Protein 4JFC (pdb70)

InterPro domains:
  IPR001753 Enoyl-CoA hydratase/isomerase-like domain [PF00378] (14-258)
  IPR014748 Enoyl-CoA hydratase, C-terminal [G3DSA:1.10.12.10] (204-259)
  IPR018376 Enoyl-CoA hydratase/isomerase, conserved site [PS00166] (102-122)
  IPR029045 ClpP/crotonase-like domain superfamily [SSF52096] (5-259)

Nearest PDB structures (foldseek):
  5ylo-assembly1_A  TM=9.182E-01  e=8.486E-20  Pseudomonas aeruginosa PAO1
  3i47-assembly1_A  TM=9.028E-01  e=4.366E-19  Legionella pneumophila subsp. pneumophila str. Philadelphia 1
  4zu2-assembly1_C  TM=9.253E-01  e=2.387E-18  Pseudomonas aeruginosa
  4kpk-assembly1_A  TM=9.013E-01  e=5.565E-19  Shewanella pealeana ATCC 700345
  4k29-assembly1_A  TM=8.382E-01  e=4.691E-15  Xanthobacter autotrophicus Py2

Solvent-accessible surface area: 13431 Å² total

Secondary structure (DSSP, 8-state):
-EEEEEEETTEEEEEEE-GGGTT-B-HHHHHHHHHHHHHHHT-TT--EEEEEESTT-SB--B-HHHHHHHTTS-HHHHHHHHHHHHHHHHHHHH-SS-EEEEE-SEE-THHHHHHHHSSEEEEETT-EE--GGGGT----TTHHHHHHHHS-HHHHHHH-----EEHHHHHHHTS-SEEE-TT-HHHHHH--HHHHTS-HHHHHHHHHHHHHHTTS-HHHHHHHHHHHHHHHHHSHHHHHHHHHHHTTS-----

CATH classification: 3.90.226.10 (+1 more: 1.10.12.10)

Radius of gyration: 19.01 Å; Cα contacts (8 Å, |Δi|>4): 469; chains: 1; bounding box: 53×46×38 Å

Organism: Polaromonas sp. (strain JS666 / ATCC BAA-500) (NCBI:txid296591)

Foldseek 3Di:
DEWDWDDDFQEIEIEQDDVVQQSADWLHHLVRLLVVLVVCQPPRSHQEYEQAYPDQFGYAYHRVVVVVVCVVPPPVVVVVGQVSLLVSLVCQLLRLHAYEYQGGAEQHALSLLSNLSGPAYEYAQNHKYWPQVPVPHQGGSCLLVSLPVQDPDVVSVVRSCRDIDGPVVCCVSPSHVYHHHRPCRVVVRVCVVVSSLAASLLSSLVSVLVVCVVPDDVVRSVVSVVVSVVVCCPPPQVVQVVVCVVVVHRGDYD

B-factor: mean 35.89, std 10.92, range [15.86, 99.06]

Structure (mmCIF, N/CA/C/O backbone):
data_4JFC
#
_entry.id   4JFC
#
_cell.length_a   111.182
_cell.length_b   111.182
_cell.length_c   41.170
_cell.angle_alpha   90.00
_cell.angle_beta   90.00
_cell.angle_gamma   120.00
#
_symmetry.space_group_name_H-M   'P 63'
#
loop_
_entity.id
_entity.type
_entity.pdbx_description
1 polymer 'Enoyl-CoA hydratase'
2 non-polymer GLYCEROL
3 water water
#
loop_
_atom_site.group_PDB
_atom_site.id
_atom_site.type_symbol
_atom_site.label_atom_id
_atom_site.label_alt_id
_atom_site.label_comp_id
_atom_site.label_asym_id
_atom_site.label_entity_id
_atom_site.label_seq_id
_atom_site.pdbx_PDB_ins_code
_atom_site.Cartn_x
_atom_site.Cartn_y
_atom_site.Cartn_z
_atom_site.occupancy
_atom_site.B_iso_or_equiv
_atom_site.auth_seq_id
_atom_site.auth_comp_id
_atom_site.auth_asym_id
_atom_site.auth_atom_id
_atom_site.pdbx_PDB_model_num
ATOM 1 N N . GLY A 1 25 ? 49.975 68.226 1.299 1.00 37.78 3 GLY A N 1
ATOM 2 C CA . GLY A 1 25 ? 49.229 67.137 0.516 1.00 44.82 3 GLY A CA 1
ATOM 3 C C . GLY A 1 25 ? 47.849 66.697 1.071 1.00 43.16 3 GLY A C 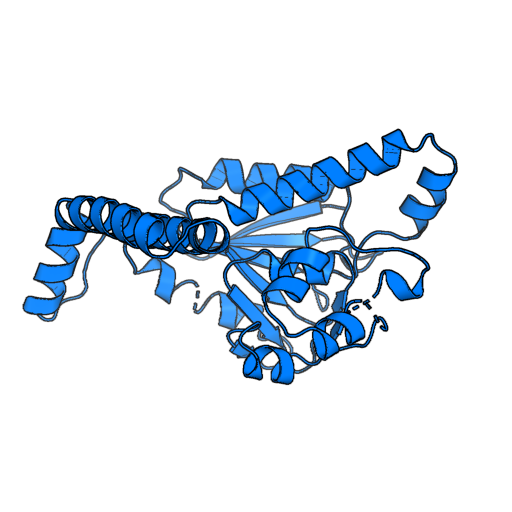1
ATOM 4 O O . GLY A 1 25 ? 47.599 66.912 2.243 1.00 47.83 3 GLY A O 1
ATOM 5 N N . ALA A 1 26 ? 47.000 66.024 0.258 1.00 43.92 4 ALA A N 1
ATOM 6 C CA . ALA A 1 26 ? 45.599 65.557 0.646 1.00 37.83 4 ALA A CA 1
ATOM 7 C C . ALA A 1 26 ? 45.074 64.239 0.036 1.00 36.21 4 ALA A C 1
ATOM 8 O O . ALA A 1 26 ? 45.538 63.743 -1.009 1.00 36.12 4 ALA A O 1
ATOM 10 N N . ILE A 1 27 ? 44.040 63.712 0.686 1.00 36.76 5 ILE A N 1
ATOM 11 C CA . ILE A 1 27 ? 43.220 62.614 0.132 1.00 41.14 5 ILE A CA 1
ATOM 12 C C . ILE A 1 27 ? 41.830 63.104 -0.220 1.00 39.08 5 ILE A C 1
ATOM 13 O O . ILE A 1 27 ? 41.141 63.655 0.621 1.00 37.30 5 ILE A O 1
ATOM 18 N N . LYS A 1 28 ? 41.410 62.859 -1.450 1.00 39.17 6 LYS A N 1
ATOM 19 C CA . LYS A 1 28 ? 40.048 63.191 -1.889 1.00 42.16 6 LYS A CA 1
ATOM 20 C C . LYS A 1 28 ? 39.147 61.939 -1.941 1.00 39.46 6 LYS A C 1
ATOM 21 O O . LYS A 1 28 ? 39.480 60.949 -2.587 1.00 38.24 6 LYS A O 1
ATOM 27 N N . SER A 1 29 ? 38.020 61.994 -1.233 1.00 38.49 7 SER A N 1
ATOM 28 C CA . SER A 1 29 ? 37.082 60.905 -1.161 1.00 38.52 7 SER A CA 1
ATOM 29 C C . SER A 1 29 ? 35.975 61.132 -2.182 1.00 38.94 7 SER A C 1
ATOM 30 O O . SER A 1 29 ? 35.430 62.210 -2.255 1.00 38.39 7 SER A O 1
ATOM 33 N N . THR A 1 30 ? 35.624 60.110 -2.949 1.00 36.21 8 THR A N 1
ATOM 34 C CA . THR A 1 30 ? 34.442 60.150 -3.817 1.00 40.26 8 THR A CA 1
ATOM 35 C C . THR A 1 30 ? 33.809 58.769 -3.668 1.00 39.41 8 THR A C 1
ATOM 36 O O . THR A 1 30 ? 34.384 57.910 -3.013 1.00 43.07 8 THR A O 1
ATOM 40 N N . SER A 1 31 ? 32.657 58.572 -4.289 1.00 40.34 9 SER A N 1
ATOM 41 C CA . SER A 1 31 ? 31.908 57.296 -4.305 1.00 41.92 9 SER A CA 1
ATOM 42 C C . SER A 1 31 ? 31.448 56.963 -5.721 1.00 40.04 9 SER A C 1
ATOM 43 O O . SER A 1 31 ? 31.051 57.864 -6.426 1.00 42.94 9 SER A O 1
ATOM 46 N N . GLU A 1 32 ? 31.481 55.698 -6.132 1.00 34.89 10 GLU A N 1
ATOM 47 C CA . GLU A 1 32 ? 30.763 55.250 -7.333 1.00 33.04 10 GLU A CA 1
ATOM 48 C C . GLU A 1 32 ? 30.108 53.977 -6.885 1.00 37.02 10 GLU A C 1
ATOM 49 O O . GLU A 1 32 ? 30.813 53.000 -6.526 1.00 33.26 10 GLU A O 1
ATOM 55 N N . GLY A 1 33 ? 28.770 54.003 -6.804 1.00 37.38 11 GLY A N 1
ATOM 56 C CA . GLY A 1 33 ? 28.003 52.869 -6.292 1.00 36.47 11 GLY A CA 1
ATOM 57 C C . GLY A 1 33 ? 28.424 52.548 -4.851 1.00 36.55 11 GLY A C 1
ATOM 58 O O . GLY A 1 33 ? 28.457 53.426 -4.012 1.00 33.36 11 GLY A O 1
ATOM 59 N N . GLN A 1 34 ? 28.766 51.281 -4.574 1.00 36.10 12 GLN A N 1
ATOM 60 C CA . GLN A 1 34 ? 29.095 50.874 -3.219 1.00 35.14 12 GLN A CA 1
ATOM 61 C C . GLN A 1 34 ? 30.606 50.857 -2.951 1.00 33.16 12 GLN A C 1
ATOM 62 O O . GLN A 1 34 ? 31.024 50.271 -1.993 1.00 33.87 12 GLN A O 1
ATOM 68 N N . THR A 1 35 ? 31.407 51.550 -3.747 1.00 31.90 13 THR A N 1
ATOM 69 C CA . THR A 1 35 ? 32.835 51.589 -3.509 1.00 33.88 13 THR A CA 1
ATOM 70 C C . THR A 1 35 ? 33.306 53.005 -3.246 1.00 35.74 13 THR A C 1
ATOM 71 O O . THR A 1 35 ? 33.081 53.910 -4.050 1.00 36.77 13 THR A O 1
ATOM 75 N N . LEU A 1 36 ? 33.951 53.182 -2.087 1.00 33.58 14 LEU A N 1
ATOM 76 C CA . LEU A 1 36 ? 34.698 54.377 -1.789 1.00 31.38 14 LEU A CA 1
ATOM 77 C C . LEU A 1 36 ? 36.004 54.450 -2.584 1.00 34.35 14 LEU A C 1
ATOM 78 O O . LEU A 1 36 ? 36.804 53.497 -2.624 1.00 32.82 14 LEU A O 1
ATOM 83 N N . ILE A 1 37 ? 36.252 55.616 -3.152 1.00 33.88 15 ILE A N 1
ATOM 84 C CA . ILE A 1 37 ? 37.459 55.880 -3.864 1.00 31.69 15 ILE A CA 1
ATOM 85 C C . ILE A 1 37 ? 38.289 56.943 -3.151 1.00 31.88 15 ILE A C 1
ATOM 86 O O . ILE A 1 37 ? 37.856 58.045 -2.980 1.00 34.78 15 ILE A O 1
ATOM 91 N N . LEU A 1 38 ? 39.497 56.599 -2.737 1.00 32.79 16 LEU A N 1
ATOM 92 C CA . LEU A 1 38 ? 40.377 57.523 -2.108 1.00 30.92 16 LEU A CA 1
ATOM 93 C C . LEU A 1 38 ? 41.481 57.929 -3.070 1.00 32.71 16 LEU A C 1
ATOM 94 O O . LEU A 1 38 ? 42.273 57.077 -3.533 1.00 31.34 16 LEU A O 1
ATOM 99 N N . THR A 1 39 ? 41.563 59.224 -3.366 1.00 31.34 17 THR A N 1
ATOM 100 C CA . THR A 1 39 ? 42.500 59.687 -4.334 1.00 29.81 17 THR A CA 1
ATOM 101 C C . THR A 1 39 ? 43.613 60.460 -3.629 1.00 32.60 17 THR A C 1
ATOM 102 O O . THR A 1 39 ? 43.368 61.506 -3.039 1.00 30.52 17 THR A O 1
ATOM 106 N N . LEU A 1 40 ? 44.837 59.920 -3.681 1.00 32.69 18 LEU A N 1
ATOM 107 C CA . LEU A 1 40 ? 46.029 60.597 -3.165 1.00 33.30 18 LEU A CA 1
ATOM 108 C C . LEU A 1 40 ? 46.373 61.776 -4.065 1.00 35.68 18 LEU A C 1
ATOM 109 O O . LEU A 1 40 ? 46.555 61.611 -5.282 1.00 36.29 18 LEU A O 1
ATOM 114 N N . SER A 1 41 ? 46.422 62.964 -3.480 1.00 35.77 19 SER A N 1
ATOM 115 C CA . SER A 1 41 ? 46.641 64.158 -4.266 1.00 39.89 19 SER A CA 1
ATOM 116 C C . SER A 1 41 ? 47.760 64.952 -3.637 1.00 44.79 19 SER A C 1
ATOM 117 O O . SER A 1 41 ? 47.630 65.465 -2.506 1.00 42.25 19 SER A O 1
ATOM 120 N N . ASN A 1 42 ? 48.868 65.024 -4.377 1.00 45.74 20 ASN A N 1
ATOM 121 C CA . ASN A 1 42 ? 49.908 65.982 -4.113 1.00 46.57 20 ASN A CA 1
ATOM 122 C C . ASN A 1 42 ? 50.668 66.213 -5.419 1.00 51.27 20 ASN A C 1
ATOM 123 O O . ASN A 1 42 ? 51.788 65.718 -5.618 1.00 42.68 20 ASN A O 1
ATOM 128 N N . PRO A 1 43 ? 50.037 66.983 -6.319 1.00 59.60 21 PRO A N 1
ATOM 129 C CA . PRO A 1 43 ? 50.516 67.089 -7.702 1.00 64.78 21 PRO A CA 1
ATOM 130 C C . PRO A 1 43 ? 52.003 67.540 -7.843 1.00 69.13 21 PRO A C 1
ATOM 131 O O . PRO A 1 43 ? 52.721 67.036 -8.722 1.00 65.26 21 PRO A O 1
ATOM 135 N N . GLU A 1 44 ? 52.471 68.434 -6.965 1.00 69.32 22 GLU A N 1
ATOM 136 C CA . GLU A 1 44 ? 53.845 68.952 -7.063 1.00 73.28 22 GLU A CA 1
ATOM 137 C C . GLU A 1 44 ? 54.888 67.879 -6.698 1.00 70.42 22 GLU A C 1
ATOM 138 O O . GLU A 1 44 ? 56.033 67.936 -7.173 1.00 67.08 22 GLU A O 1
ATOM 144 N N . PHE A 1 45 ? 54.484 66.914 -5.861 1.00 61.20 23 PHE A N 1
ATOM 145 C CA . PHE A 1 45 ? 55.389 65.878 -5.328 1.00 56.30 23 PHE A CA 1
ATOM 146 C C . PHE A 1 45 ? 54.977 64.463 -5.737 1.00 51.52 23 PHE A C 1
ATOM 147 O O . PHE A 1 45 ? 55.310 63.505 -5.054 1.00 46.03 23 PHE A O 1
ATOM 155 N N . ARG A 1 46 ? 54.236 64.346 -6.842 1.00 53.28 24 ARG A N 1
ATOM 156 C CA . ARG A 1 46 ? 53.801 63.044 -7.388 1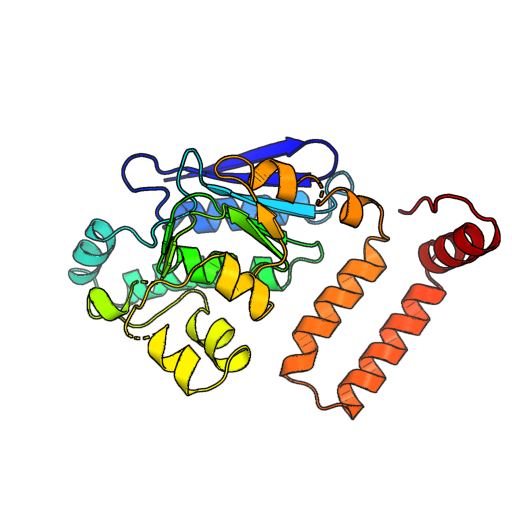.00 52.34 24 ARG A CA 1
ATOM 157 C C . ARG A 1 46 ? 53.105 62.165 -6.334 1.00 47.03 24 ARG A C 1
ATOM 158 O O . ARG A 1 46 ? 53.441 60.971 -6.114 1.00 41.64 24 ARG A O 1
ATOM 166 N N . ASN A 1 47 ? 52.171 62.811 -5.656 1.00 41.90 25 ASN A N 1
ATOM 167 C CA . ASN A 1 47 ? 51.286 62.175 -4.690 1.00 44.16 25 ASN A CA 1
ATOM 168 C C . ASN A 1 47 ? 52.002 61.549 -3.498 1.00 42.16 25 ASN A C 1
ATOM 169 O O . ASN A 1 47 ? 51.523 60.586 -2.899 1.00 47.96 25 ASN A O 1
ATOM 174 N N . ALA A 1 48 ? 53.099 62.202 -3.110 1.00 42.75 26 ALA A N 1
ATOM 175 C CA . ALA A 1 48 ? 53.857 61.847 -1.936 1.00 41.71 26 ALA A CA 1
ATOM 176 C C . ALA A 1 48 ? 53.014 61.766 -0.679 1.00 43.69 26 ALA A C 1
ATOM 177 O O . ALA A 1 48 ? 52.154 62.614 -0.445 1.00 46.75 26 ALA A O 1
ATOM 179 N N . LEU A 1 49 ? 53.313 60.734 0.124 1.00 46.23 27 LEU A N 1
ATOM 180 C CA . LEU A 1 49 ? 52.696 60.492 1.426 1.00 47.63 27 LEU A CA 1
ATOM 181 C C . LEU A 1 49 ? 53.324 61.385 2.484 1.00 49.89 27 LEU A C 1
ATOM 182 O O . LEU A 1 49 ? 54.489 61.819 2.345 1.00 54.33 27 LEU A O 1
ATOM 187 N N . GLY A 1 50 ? 52.568 61.629 3.554 1.00 46.39 28 GLY A N 1
ATOM 188 C CA . GLY A 1 50 ? 52.973 62.583 4.586 1.00 40.94 28 GLY A CA 1
ATOM 189 C C . GLY A 1 50 ? 51.908 62.634 5.654 1.00 41.56 28 GLY A C 1
ATOM 190 O O . GLY A 1 50 ? 50.793 62.133 5.424 1.00 36.41 28 GLY A O 1
ATOM 191 N N . PRO A 1 51 ? 52.236 63.212 6.824 1.00 40.19 29 PRO A N 1
ATOM 192 C CA . PRO A 1 51 ? 51.369 63.072 8.011 1.00 44.35 29 PRO A CA 1
ATOM 193 C C . PRO A 1 51 ? 49.879 63.413 7.837 1.00 44.97 29 PRO A C 1
ATOM 194 O O . PRO A 1 51 ? 49.048 62.802 8.525 1.00 49.70 29 PRO A O 1
ATOM 198 N N . GLU A 1 52 ? 49.547 64.329 6.923 1.00 44.63 30 GLU A N 1
ATOM 199 C CA . GLU A 1 52 ? 48.142 64.736 6.692 1.00 44.86 30 GLU A CA 1
ATOM 200 C C . GLU A 1 52 ? 47.421 63.776 5.780 1.00 40.58 30 GLU A C 1
ATOM 201 O O . GLU A 1 52 ? 46.225 63.587 5.896 1.00 41.34 30 GLU A O 1
ATOM 207 N N . ILE A 1 53 ? 48.133 63.185 4.832 1.00 36.64 31 ILE A N 1
ATOM 208 C CA . ILE A 1 53 ? 47.547 62.117 4.044 1.00 39.28 31 ILE A CA 1
ATOM 209 C C . ILE A 1 53 ? 47.178 60.916 4.964 1.00 36.56 31 ILE A C 1
ATOM 210 O O . ILE A 1 53 ? 46.101 60.318 4.820 1.00 38.75 31 ILE A O 1
ATOM 215 N N . TYR A 1 54 ? 48.018 60.619 5.961 1.00 33.44 32 TYR A N 1
ATOM 2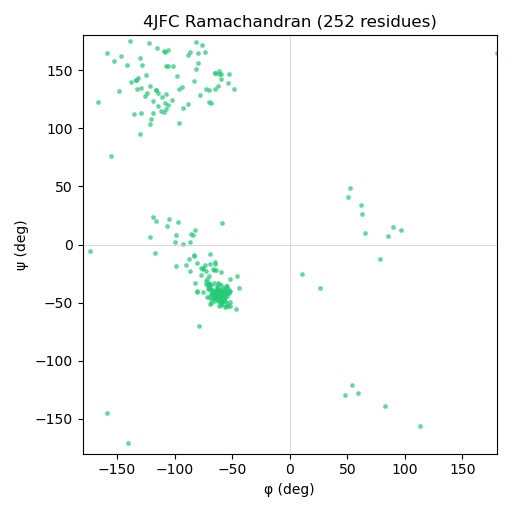16 C CA . TYR A 1 54 ? 47.787 59.479 6.833 1.00 32.49 32 TYR A CA 1
ATOM 217 C C . TYR A 1 54 ? 46.535 59.675 7.654 1.00 34.78 32 TYR A C 1
ATOM 218 O O . TYR A 1 54 ? 45.736 58.759 7.757 1.00 39.57 32 TYR A O 1
ATOM 227 N N . ALA A 1 55 ? 46.365 60.863 8.237 1.00 36.58 33 ALA A N 1
ATOM 228 C CA . ALA A 1 55 ? 45.204 61.180 9.046 1.00 36.82 33 ALA A CA 1
ATOM 229 C C . ALA A 1 55 ? 43.905 61.264 8.219 1.00 35.72 33 ALA A C 1
ATOM 230 O O . ALA A 1 55 ? 42.841 60.807 8.643 1.00 34.11 33 ALA A O 1
ATOM 232 N N . ALA A 1 56 ? 43.969 61.824 7.030 1.00 34.66 34 ALA A N 1
ATOM 233 C CA . ALA A 1 56 ? 42.752 61.864 6.219 1.00 34.43 34 ALA A CA 1
ATOM 234 C C . ALA A 1 56 ? 42.350 60.449 5.719 1.00 32.04 34 ALA A C 1
ATOM 235 O O . ALA A 1 56 ? 41.174 60.098 5.625 1.00 33.62 34 ALA A O 1
ATOM 237 N N . GLY A 1 57 ? 43.333 59.626 5.439 1.00 30.63 35 GLY A N 1
ATOM 238 C CA . GLY A 1 57 ? 43.066 58.268 5.046 1.00 30.84 35 GLY A CA 1
ATOM 239 C C . GLY A 1 57 ? 42.550 57.412 6.170 1.00 28.47 35 GLY A C 1
ATOM 240 O O . GLY A 1 57 ? 41.706 56.581 5.953 1.00 27.62 35 GLY A O 1
ATOM 241 N N . ILE A 1 58 ? 43.057 57.601 7.386 1.00 30.48 36 ILE A N 1
ATOM 242 C CA . ILE A 1 58 ? 42.491 56.901 8.550 1.00 29.15 36 ILE A CA 1
ATOM 243 C C . ILE A 1 58 ? 41.044 57.340 8.717 1.00 29.74 36 ILE A C 1
ATOM 244 O O . ILE A 1 58 ? 40.149 56.494 8.865 1.00 28.81 36 ILE A O 1
ATOM 249 N N . GLU A 1 59 ? 40.801 58.649 8.615 1.00 30.64 37 GLU A N 1
ATOM 250 C CA . GLU A 1 59 ? 39.461 59.205 8.822 1.00 29.40 37 GLU A CA 1
ATOM 251 C C . GLU A 1 59 ? 38.497 58.645 7.801 1.00 29.71 37 GLU A C 1
ATOM 252 O O . GLU A 1 59 ? 37.387 58.249 8.164 1.00 30.89 37 GLU A O 1
ATOM 258 N N . ALA A 1 60 ? 38.912 58.575 6.537 1.00 27.97 38 ALA A N 1
ATOM 259 C CA . ALA A 1 60 ? 38.004 58.146 5.493 1.00 30.03 38 ALA A CA 1
ATOM 260 C C . ALA A 1 60 ? 37.603 56.660 5.665 1.00 34.73 38 ALA A C 1
ATOM 261 O O . ALA A 1 60 ? 36.396 56.279 5.510 1.00 35.70 38 ALA A O 1
ATOM 263 N N . LEU A 1 61 ? 38.576 55.842 6.068 1.00 30.21 39 LEU A N 1
ATOM 264 C CA . LEU A 1 61 ? 38.259 54.484 6.503 1.00 32.17 39 LEU A CA 1
ATOM 265 C C . LEU A 1 61 ? 37.342 54.470 7.700 1.00 32.18 39 LEU A C 1
ATOM 266 O O . LEU A 1 61 ? 36.386 53.731 7.700 1.00 32.23 39 LEU A O 1
ATOM 271 N N . ASN A 1 62 ? 37.646 55.224 8.756 1.00 29.85 40 ASN A N 1
ATOM 272 C CA . ASN A 1 62 ? 36.750 55.209 9.921 1.00 31.49 40 ASN A CA 1
ATOM 273 C C . ASN A 1 62 ? 35.292 55.618 9.554 1.00 34.64 40 ASN A C 1
ATOM 274 O O . ASN A 1 62 ? 34.349 54.999 10.013 1.00 34.04 40 ASN A O 1
ATOM 279 N N . ALA A 1 63 ? 35.124 56.642 8.714 1.00 33.21 41 ALA A N 1
ATOM 280 C CA . ALA A 1 63 ? 33.778 57.138 8.355 1.00 35.41 41 ALA A CA 1
ATOM 281 C C . ALA A 1 63 ? 32.965 56.061 7.605 1.00 39.03 41 ALA A C 1
ATOM 282 O O . ALA A 1 63 ? 31.761 55.888 7.817 1.00 40.49 41 ALA A O 1
ATOM 284 N N . ALA A 1 64 ? 33.650 55.304 6.755 1.00 37.92 42 ALA A N 1
ATOM 285 C CA . ALA A 1 64 ? 32.995 54.352 5.886 1.00 34.67 42 ALA A CA 1
ATOM 286 C C . ALA A 1 64 ? 32.816 52.996 6.539 1.00 34.47 42 ALA A C 1
ATOM 287 O O . ALA A 1 64 ? 32.076 52.167 6.024 1.00 32.93 42 ALA A O 1
ATOM 289 N N . GLU A 1 65 ? 33.486 52.775 7.666 1.00 34.60 43 GLU A N 1
ATOM 290 C CA . GLU A 1 65 ? 33.581 51.447 8.288 1.00 35.49 43 GLU A CA 1
ATOM 291 C C . GLU A 1 65 ? 32.239 50.786 8.573 1.00 40.72 43 GLU A C 1
ATOM 292 O O . GLU A 1 65 ? 32.044 49.624 8.207 1.00 43.12 43 GLU A O 1
ATOM 298 N N . ASN A 1 66 ? 31.333 51.466 9.276 1.00 43.88 44 ASN A N 1
ATOM 299 C CA . ASN A 1 66 ? 30.005 50.852 9.576 1.00 45.78 44 ASN A CA 1
ATOM 300 C C . ASN A 1 66 ? 28.868 51.420 8.734 1.00 42.37 44 ASN A C 1
ATOM 301 O O . ASN A 1 66 ? 27.712 51.298 9.070 1.00 49.12 44 ASN A O 1
ATOM 306 N N . ASN A 1 67 ? 29.241 52.001 7.603 1.00 39.50 45 ASN A N 1
ATOM 307 C CA . ASN A 1 67 ? 28.327 52.522 6.618 1.00 37.88 45 ASN A CA 1
ATOM 308 C C . ASN A 1 67 ? 28.075 51.525 5.494 1.00 35.55 45 ASN A C 1
ATOM 309 O O . ASN A 1 67 ? 28.883 51.380 4.611 1.00 34.60 45 ASN A O 1
ATOM 314 N N . PRO A 1 68 ? 26.910 50.881 5.496 1.00 41.34 46 PRO A N 1
ATOM 315 C CA . PRO A 1 68 ? 26.602 49.837 4.527 1.00 37.24 46 PRO A CA 1
ATOM 316 C C . PRO A 1 68 ? 26.394 50.277 3.073 1.00 36.26 46 PRO A C 1
ATOM 317 O O . PRO A 1 68 ? 26.307 49.443 2.209 1.00 36.33 46 PRO A O 1
ATOM 321 N N . GLU A 1 69 ? 26.337 51.557 2.779 1.00 38.84 47 GLU A N 1
ATOM 322 C CA . GLU A 1 69 ? 26.414 51.991 1.370 1.00 41.01 47 GLU A CA 1
ATOM 323 C C . GLU A 1 69 ? 27.813 51.773 0.769 1.00 37.91 47 GLU A C 1
ATOM 324 O O . GLU A 1 69 ? 27.972 51.874 -0.449 1.00 33.43 47 GLU A O 1
ATOM 330 N N . ILE A 1 70 ? 28.829 51.579 1.631 1.00 35.61 48 ILE A N 1
ATOM 331 C CA . ILE A 1 70 ? 30.189 51.242 1.200 1.00 33.79 48 ILE A CA 1
ATOM 332 C C . ILE A 1 70 ? 30.523 49.806 1.522 1.00 32.80 48 ILE A C 1
ATOM 333 O O . ILE A 1 70 ? 30.454 49.357 2.707 1.00 36.38 48 ILE A O 1
ATOM 338 N N . ARG A 1 71 ? 30.857 49.053 0.481 1.00 31.77 49 ARG A N 1
ATOM 339 C CA . ARG A 1 71 ? 31.269 47.649 0.681 1.00 31.65 49 ARG A CA 1
ATOM 340 C C . ARG A 1 71 ? 32.710 47.316 0.256 1.00 30.62 49 ARG A C 1
ATOM 341 O O . ARG A 1 71 ? 33.174 46.188 0.496 1.00 30.25 49 ARG A O 1
ATOM 349 N N . SER A 1 72 ? 33.392 48.270 -0.382 1.00 28.86 50 SER A N 1
ATOM 350 C CA . SER A 1 72 ? 34.785 48.123 -0.743 1.00 27.56 50 SER A CA 1
ATOM 351 C C . SER A 1 72 ? 35.440 49.471 -0.958 1.00 28.00 50 SER A C 1
ATOM 352 O O . SER A 1 72 ? 34.764 50.508 -1.092 1.00 30.08 50 SER A O 1
ATOM 355 N N . VAL A 1 73 ? 36.776 49.454 -0.981 1.00 29.90 51 VAL A N 1
ATOM 356 C CA . VAL A 1 73 ? 37.581 50.678 -1.066 1.00 26.30 51 VAL A CA 1
ATOM 357 C C . VAL A 1 73 ? 38.599 50.567 -2.178 1.00 27.69 51 VAL A C 1
ATOM 358 O O . VAL A 1 73 ? 39.233 49.543 -2.312 1.00 31.20 51 VAL A O 1
ATOM 362 N N . VAL A 1 74 ? 38.725 51.618 -2.984 1.00 25.87 52 VAL A N 1
ATOM 363 C CA . VAL A 1 74 ? 39.770 51.744 -3.934 1.00 26.59 52 VAL A CA 1
ATOM 364 C C . VAL A 1 74 ? 40.643 52.955 -3.572 1.00 29.08 52 VAL A C 1
ATOM 365 O O . VAL A 1 74 ? 40.127 54.064 -3.281 1.00 28.74 52 VAL A O 1
ATOM 369 N N . ILE A 1 75 ? 41.955 52.715 -3.594 1.00 27.68 53 ILE A N 1
ATOM 370 C CA . ILE A 1 75 ? 42.962 53.714 -3.327 1.00 28.80 53 ILE A CA 1
ATOM 371 C C . ILE A 1 75 ? 43.733 53.913 -4.603 1.00 28.74 53 ILE A C 1
ATOM 372 O O . ILE A 1 75 ? 44.207 52.948 -5.235 1.00 28.47 53 ILE A O 1
ATOM 377 N N . THR A 1 76 ? 43.876 55.185 -4.974 1.00 29.70 54 THR A N 1
ATOM 378 C CA . THR A 1 76 ? 44.390 55.528 -6.254 1.00 29.28 54 THR A CA 1
ATOM 379 C C . THR A 1 76 ? 45.053 56.881 -6.194 1.00 30.49 54 THR A C 1
ATOM 380 O O . THR A 1 76 ? 44.772 57.669 -5.335 1.00 26.88 54 THR A O 1
ATOM 384 N N . GLY A 1 77 ? 45.939 57.135 -7.142 1.00 33.82 55 GLY A N 1
ATOM 385 C CA . GLY A 1 77 ? 46.692 58.364 -7.183 1.00 31.37 55 GLY A CA 1
ATOM 386 C C . GLY A 1 77 ? 45.998 59.296 -8.155 1.00 33.36 55 GLY A C 1
ATOM 387 O O . GLY A 1 77 ? 45.421 58.877 -9.141 1.00 32.02 55 GLY A O 1
ATOM 388 N N . GLU A 1 78 ? 46.029 60.572 -7.860 1.00 35.59 56 GLU A N 1
ATOM 389 C CA . GLU A 1 78 ? 45.483 61.542 -8.787 1.00 42.04 56 GLU A CA 1
ATOM 390 C C . GLU A 1 78 ? 46.373 61.642 -10.020 1.00 43.16 56 GLU A C 1
ATOM 391 O O . GLU A 1 78 ? 47.612 61.745 -9.923 1.00 40.31 56 GLU A O 1
ATOM 397 N N . GLY A 1 79 ? 45.762 61.615 -11.193 1.00 43.00 57 GLY A N 1
ATOM 398 C CA . GLY A 1 79 ? 46.530 61.838 -12.421 1.00 41.95 57 GLY A CA 1
ATOM 399 C C . GLY A 1 79 ? 47.244 60.581 -12.915 1.00 44.35 57 GLY A C 1
ATOM 400 O O . GLY A 1 79 ? 46.659 59.488 -12.909 1.00 35.18 57 GLY A O 1
ATOM 401 N N . ALA A 1 80 ? 48.487 60.757 -13.377 1.00 43.17 58 ALA A N 1
ATOM 402 C CA . ALA A 1 80 ? 49.240 59.701 -14.077 1.00 51.49 58 ALA A CA 1
ATOM 403 C C . ALA A 1 80 ? 50.114 58.878 -13.114 1.00 52.44 58 ALA A C 1
ATOM 404 O O . ALA A 1 80 ? 50.831 57.985 -13.540 1.00 45.70 58 ALA A O 1
ATOM 406 N N . VAL A 1 81 ? 50.070 59.202 -11.823 1.00 51.98 59 VAL A N 1
ATOM 407 C CA . VAL A 1 81 ? 50.929 58.558 -10.832 1.00 49.42 59 VAL A CA 1
ATOM 408 C C . VAL A 1 81 ? 50.115 58.149 -9.601 1.00 41.91 59 VAL A C 1
ATOM 409 O O . VAL A 1 81 ? 49.213 58.872 -9.158 1.00 41.92 59 VAL A O 1
ATOM 413 N N . PHE A 1 82 ? 50.462 56.984 -9.071 1.00 33.55 60 PHE A N 1
ATOM 414 C CA . PHE A 1 82 ? 49.879 56.454 -7.831 1.00 36.29 60 PHE A CA 1
ATOM 415 C C . PHE A 1 82 ? 50.501 57.119 -6.595 1.00 35.81 60 PHE A C 1
ATOM 416 O O . PHE A 1 82 ? 49.848 57.914 -5.934 1.00 37.08 60 PHE A O 1
ATOM 424 N N . CYS A 1 83 ? 51.763 56.820 -6.308 1.00 35.52 61 CYS A N 1
ATOM 425 C CA . CYS A 1 83 ? 52.456 57.501 -5.230 1.00 35.90 61 CYS A CA 1
ATOM 426 C C . CYS A 1 83 ? 53.945 57.211 -5.334 1.00 34.52 61 CYS A C 1
ATOM 427 O O . CYS A 1 83 ? 54.347 56.056 -5.280 1.00 32.21 61 CYS A O 1
ATOM 430 N N . ALA A 1 84 ? 54.743 58.269 -5.438 1.00 33.59 62 ALA A N 1
ATOM 431 C CA . ALA A 1 84 ? 56.208 58.142 -5.566 1.00 39.32 62 ALA A CA 1
ATOM 432 C C . ALA A 1 84 ? 56.955 57.993 -4.273 1.00 36.41 62 ALA A C 1
ATOM 433 O O . ALA A 1 84 ? 58.137 58.010 -4.285 1.00 40.57 62 ALA A O 1
ATOM 435 N N . GLY A 1 85 ? 56.286 57.822 -3.153 1.00 39.91 63 GLY A N 1
ATOM 436 C CA . GLY A 1 85 ? 56.987 57.635 -1.904 1.00 39.27 63 GLY A CA 1
ATOM 437 C C . GLY A 1 85 ? 56.765 58.810 -0.990 1.00 40.89 63 GLY A C 1
ATOM 438 O O . GLY A 1 85 ? 55.750 59.496 -1.077 1.00 46.06 63 GLY A O 1
ATOM 439 N N . GLY A 1 86 ? 57.695 59.011 -0.071 1.00 41.27 64 GLY A N 1
ATOM 440 C CA . GLY A 1 86 ? 57.682 60.199 0.762 1.00 40.26 64 GLY A CA 1
ATOM 441 C C . GLY A 1 86 ? 58.302 61.374 0.015 1.00 37.73 64 GLY A C 1
ATOM 442 O O . GLY A 1 86 ? 58.847 61.243 -1.071 1.00 36.47 64 GLY A O 1
ATOM 443 N N . ASN A 1 87 ? 58.224 62.523 0.644 1.00 35.90 65 ASN A N 1
ATOM 444 C CA . ASN A 1 87 ? 58.710 63.774 0.112 1.00 36.08 65 ASN A CA 1
ATOM 445 C C . ASN A 1 87 ? 60.132 63.902 0.641 1.00 33.56 65 ASN A C 1
ATOM 446 O O . ASN A 1 87 ? 60.334 63.976 1.847 1.00 29.78 65 ASN A O 1
ATOM 451 N N . LEU A 1 88 ? 61.103 63.936 -0.260 1.00 34.76 66 LEU A N 1
ATOM 452 C CA . LEU A 1 88 ? 62.508 63.929 0.109 1.00 37.32 66 LEU A CA 1
ATOM 453 C C . LEU A 1 88 ? 62.963 65.216 0.761 1.00 37.06 66 LEU A C 1
ATOM 454 O O . LEU A 1 88 ? 63.846 65.190 1.619 1.00 35.10 66 LEU A O 1
ATOM 459 N N . GLN A 1 89 ? 62.385 66.341 0.362 1.00 38.42 67 GLN A N 1
ATOM 460 C CA . GLN A 1 89 ? 62.667 67.627 1.052 1.00 42.76 67 GLN A CA 1
ATOM 461 C C . GLN A 1 89 ? 62.200 67.638 2.512 1.00 41.18 67 GLN A C 1
ATOM 462 O O . GLN A 1 89 ? 62.945 68.076 3.376 1.00 36.77 67 GLN A O 1
ATOM 468 N N . ARG A 1 90 ? 61.010 67.092 2.802 1.00 43.86 68 ARG A N 1
ATOM 469 C CA . ARG A 1 90 ? 60.560 66.982 4.187 1.00 47.07 68 ARG A CA 1
ATOM 470 C C . ARG A 1 90 ? 61.489 66.058 4.963 1.00 42.04 68 ARG A C 1
ATOM 471 O O . ARG A 1 90 ? 61.865 66.385 6.073 1.00 38.99 68 ARG A O 1
ATOM 479 N N . LEU A 1 91 ? 61.883 64.916 4.397 1.00 36.39 69 LEU A N 1
ATOM 480 C CA . LEU A 1 91 ? 62.814 64.034 5.116 1.00 36.22 69 LEU A CA 1
ATOM 481 C C . LEU A 1 91 ? 64.120 64.725 5.431 1.00 35.28 69 LEU A C 1
ATOM 482 O O . LEU A 1 91 ? 64.635 64.604 6.545 1.00 33.62 69 LEU A O 1
ATOM 487 N N . GLN A 1 92 ? 64.696 65.363 4.424 1.00 35.01 70 GLN A N 1
ATOM 488 C CA . GLN A 1 92 ? 65.918 66.158 4.603 1.00 42.41 70 GLN A CA 1
ATOM 489 C C . GLN A 1 92 ? 65.749 67.206 5.771 1.00 42.76 70 GLN A C 1
ATOM 490 O O . GLN A 1 92 ? 66.645 67.327 6.608 1.00 47.77 70 GLN A O 1
ATOM 496 N N . ALA A 1 93 ? 64.584 67.871 5.863 1.00 38.05 71 ALA A N 1
ATOM 497 C CA . ALA A 1 93 ? 64.246 68.740 7.006 1.00 41.96 71 ALA A CA 1
ATOM 498 C C . ALA A 1 93 ? 64.130 68.061 8.376 1.00 46.55 71 ALA A C 1
ATOM 499 O O . ALA A 1 93 ? 64.536 68.635 9.413 1.00 50.05 71 ALA A O 1
ATOM 501 N N . ASN A 1 94 ? 63.565 66.857 8.410 1.00 43.68 72 ASN A N 1
ATOM 502 C CA . ASN A 1 94 ? 63.371 66.165 9.684 1.00 42.22 72 ASN A CA 1
ATOM 503 C C . ASN A 1 94 ? 64.658 65.647 10.216 1.00 38.92 72 ASN A C 1
ATOM 504 O O . ASN A 1 94 ? 64.773 65.309 11.413 1.00 37.63 72 ASN A O 1
ATOM 509 N N . ARG A 1 95 ? 65.627 65.574 9.324 1.00 35.96 73 ARG A N 1
ATOM 510 C CA . ARG A 1 95 ? 66.994 65.274 9.720 1.00 39.69 73 ARG A CA 1
ATOM 511 C C . ARG A 1 95 ? 67.647 66.345 10.627 1.00 43.45 73 ARG A C 1
ATOM 512 O O . ARG A 1 95 ? 68.616 66.037 11.337 1.00 45.01 73 ARG A O 1
ATOM 520 N N . ARG A 1 96 ? 67.134 67.581 10.588 1.00 47.39 74 ARG A N 1
ATOM 521 C CA . ARG A 1 96 ? 67.571 68.658 11.510 1.00 49.55 74 ARG A CA 1
ATOM 522 C C . ARG A 1 96 ? 66.856 68.583 12.862 1.00 50.71 74 ARG A C 1
ATOM 523 O O . ARG A 1 96 ? 67.207 69.302 13.803 1.00 49.95 74 ARG A O 1
ATOM 531 N N . GLU A 1 97 ? 65.852 67.717 12.957 1.00 44.81 75 GLU A N 1
ATOM 532 C CA . GLU A 1 97 ? 64.969 67.714 14.094 1.00 44.73 75 GLU A CA 1
ATOM 533 C C . GLU A 1 97 ? 65.375 66.537 14.873 1.00 42.76 75 GLU A C 1
ATOM 534 O O . GLU A 1 97 ? 66.134 65.707 14.378 1.00 44.77 75 GLU A O 1
ATOM 540 N N . ALA A 1 98 ? 64.896 66.437 16.100 1.00 41.37 76 ALA A N 1
ATOM 541 C CA . ALA A 1 98 ? 65.159 65.230 16.863 1.00 44.05 76 ALA A CA 1
ATOM 542 C C . ALA A 1 98 ? 64.527 64.013 16.125 1.00 47.16 76 ALA A C 1
ATOM 543 O O . ALA A 1 98 ? 63.492 64.157 15.431 1.00 36.13 76 ALA A O 1
ATOM 545 N N . PRO A 1 99 ? 65.153 62.826 16.283 1.00 43.77 77 PRO A N 1
ATOM 546 C CA . PRO A 1 99 ? 64.673 61.556 15.736 1.00 44.41 77 PRO A CA 1
ATOM 547 C C . PRO A 1 99 ? 63.205 61.304 15.952 1.00 43.21 77 PRO A C 1
ATOM 548 O O . PRO A 1 99 ? 62.605 60.583 15.158 1.00 48.23 77 PRO A O 1
ATOM 552 N N . GLU A 1 100 ? 62.631 61.886 17.001 1.00 42.94 78 GLU A N 1
ATOM 553 C CA . GLU A 1 100 ? 61.272 61.550 17.392 1.00 47.92 78 GLU A CA 1
ATOM 554 C C . GLU A 1 100 ? 60.294 62.135 16.411 1.00 42.43 78 GLU A C 1
ATOM 555 O O . GLU A 1 100 ? 59.193 61.635 16.311 1.00 40.42 78 GLU A O 1
ATOM 561 N N . VAL A 1 101 ? 60.695 63.181 15.685 1.00 35.82 79 VAL A N 1
ATOM 562 C CA . VAL A 1 101 ? 59.803 63.803 14.727 1.00 34.94 79 VAL A CA 1
ATOM 563 C C . VAL A 1 101 ? 59.534 62.854 13.567 1.00 36.60 79 VAL A C 1
ATOM 564 O O . VAL A 1 101 ? 58.398 62.763 13.085 1.00 38.40 79 VAL A O 1
ATOM 568 N N . GLN A 1 102 ? 60.586 62.180 13.108 1.00 34.48 80 GLN A N 1
ATOM 569 C CA . GLN A 1 102 ? 60.430 61.272 12.003 1.00 34.58 80 GLN A CA 1
ATOM 570 C C . GLN A 1 102 ? 59.734 60.011 12.515 1.00 34.19 80 GLN A C 1
ATOM 571 O O . GLN A 1 102 ? 58.866 59.483 11.825 1.00 33.53 80 GLN A O 1
ATOM 577 N N . ALA A 1 103 ? 60.111 59.541 13.701 1.00 29.13 81 ALA A N 1
ATOM 578 C CA . ALA A 1 103 ? 59.458 58.398 14.300 1.00 33.00 81 ALA A CA 1
ATOM 579 C C . ALA A 1 103 ? 57.951 58.613 14.384 1.00 35.26 81 ALA A C 1
ATOM 580 O O . ALA A 1 103 ? 57.192 57.703 14.089 1.00 34.06 81 ALA A O 1
ATOM 582 N N . GLN A 1 104 ? 57.534 59.824 14.754 1.00 37.95 82 GLN A N 1
ATOM 583 C CA . GLN A 1 104 ? 56.133 60.173 14.826 1.00 42.19 82 GLN A CA 1
ATOM 584 C C . GLN A 1 104 ? 55.517 60.223 13.440 1.00 36.98 82 GLN A C 1
ATOM 585 O O . GLN A 1 104 ? 54.411 59.734 13.279 1.00 37.26 82 GLN A O 1
ATOM 591 N N . SER A 1 105 ? 56.200 60.805 12.450 1.00 31.23 83 SER A N 1
ATOM 592 C CA . SER A 1 105 ? 55.682 60.745 11.082 1.00 33.30 83 SER A CA 1
ATOM 593 C C . SER A 1 105 ? 55.466 59.278 10.630 1.00 32.54 83 SER A C 1
ATOM 594 O O . SER A 1 105 ? 54.415 58.953 10.071 1.00 32.93 83 SER A O 1
ATOM 597 N N . ILE A 1 106 ? 56.413 58.386 10.931 1.00 33.52 84 ILE A N 1
ATOM 598 C CA . ILE A 1 106 ? 56.271 56.975 10.548 1.00 35.32 84 ILE A CA 1
ATOM 599 C C . ILE A 1 106 ? 55.067 56.320 11.274 1.00 37.56 84 ILE A C 1
ATOM 600 O O . ILE A 1 106 ? 54.350 55.540 10.655 1.00 31.30 84 ILE A O 1
ATOM 605 N N . GLU A 1 107 ? 54.856 56.613 12.571 1.00 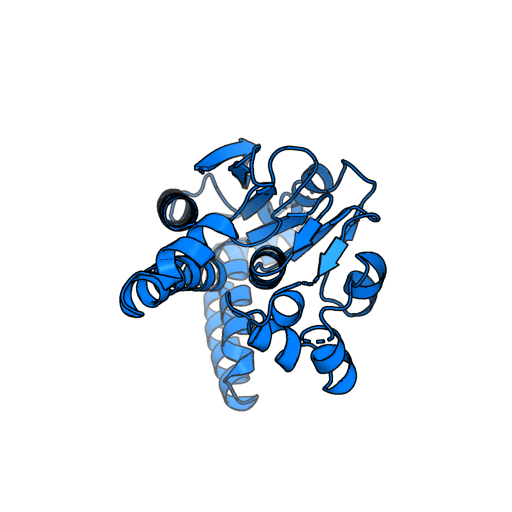38.92 85 GLU A N 1
ATOM 606 C CA . GLU A 1 107 ? 53.739 56.007 13.297 1.00 40.40 85 GLU A CA 1
ATOM 607 C C . GLU A 1 107 ? 52.394 56.322 12.632 1.00 36.84 85 GLU A C 1
ATOM 608 O O . GLU A 1 107 ? 51.537 55.452 12.608 1.00 37.06 85 GLU A O 1
ATOM 614 N N . GLY A 1 108 ? 52.230 57.533 12.096 1.00 33.63 86 GLY A N 1
ATOM 615 C CA . GLY A 1 108 ? 51.024 57.903 11.320 1.00 33.66 86 GLY A CA 1
ATOM 616 C C . GLY A 1 108 ? 50.833 56.994 10.099 1.00 35.43 86 GLY A C 1
ATOM 617 O O . GLY A 1 108 ? 49.727 56.507 9.840 1.00 39.39 86 GLY A O 1
ATOM 618 N N . LEU A 1 109 ? 51.918 56.716 9.385 1.00 31.49 87 LEU A N 1
ATOM 619 C CA . LEU A 1 109 ? 51.884 55.875 8.194 1.00 30.72 87 LEU A CA 1
ATOM 620 C C . LEU A 1 109 ? 51.527 54.473 8.599 1.00 28.58 87 LEU A C 1
ATOM 621 O O . LEU A 1 109 ? 50.761 53.814 7.933 1.00 27.67 87 LEU A O 1
ATOM 626 N N . HIS A 1 110 ? 52.130 54.037 9.688 1.00 27.32 88 HIS A N 1
ATOM 627 C CA . HIS A 1 110 ? 52.041 52.698 10.154 1.00 26.89 88 HIS A CA 1
ATOM 628 C C . HIS A 1 110 ? 50.647 52.421 10.740 1.00 29.62 88 HIS A C 1
ATOM 629 O O . HIS A 1 110 ? 50.090 51.326 10.579 1.00 26.72 88 HIS A O 1
ATOM 636 N N . ASN A 1 111 ? 50.056 53.429 11.353 1.00 28.77 89 ASN A N 1
ATOM 637 C CA . ASN A 1 111 ? 48.642 53.358 11.675 1.00 33.18 89 ASN A CA 1
ATOM 638 C C . ASN A 1 111 ? 47.699 53.238 10.463 1.00 31.12 89 ASN A C 1
ATOM 639 O O . ASN A 1 111 ? 46.787 52.440 10.500 1.00 31.07 89 ASN A O 1
ATOM 644 N N . TRP A 1 112 ? 47.940 54.012 9.404 1.00 31.60 90 TRP A N 1
ATOM 645 C CA . TRP A 1 112 ? 47.234 53.913 8.080 1.00 31.67 90 TRP A CA 1
ATOM 646 C C . TRP A 1 112 ? 47.281 52.458 7.577 1.00 31.73 90 TRP A C 1
ATOM 647 O O . TRP A 1 112 ? 46.268 51.808 7.336 1.00 34.02 90 TRP A O 1
ATOM 658 N N . ILE A 1 113 ? 48.485 51.935 7.533 1.00 31.89 91 ILE A N 1
ATOM 659 C CA . ILE A 1 113 ? 48.767 50.615 7.013 1.00 32.23 91 ILE A CA 1
ATOM 660 C C . ILE A 1 113 ? 48.045 49.571 7.811 1.00 31.53 91 ILE A C 1
ATOM 661 O O . ILE A 1 113 ? 47.317 48.795 7.232 1.00 32.18 91 ILE A O 1
ATOM 666 N N . ASP A 1 114 ? 48.219 49.587 9.134 1.00 33.91 92 ASP A N 1
ATOM 667 C CA . ASP A 1 114 ? 47.440 48.720 10.061 1.00 34.95 92 ASP A CA 1
ATOM 668 C C . ASP A 1 114 ? 45.902 48.805 9.905 1.00 33.67 92 ASP A C 1
ATOM 669 O O . ASP A 1 114 ? 45.141 47.801 9.988 1.00 31.39 92 ASP A O 1
ATOM 674 N N . SER A 1 115 ? 45.440 50.021 9.682 1.00 31.66 93 SER A N 1
ATOM 675 C CA . SER A 1 115 ? 44.038 50.274 9.556 1.00 31.35 93 SER A CA 1
ATOM 676 C C . SER A 1 115 ? 43.513 49.692 8.222 1.00 32.82 93 SER A C 1
ATOM 677 O O . SER A 1 115 ? 42.391 49.134 8.156 1.00 28.34 93 SER A O 1
ATOM 680 N N . ILE A 1 116 ? 44.336 49.751 7.173 1.00 30.05 94 ILE A N 1
ATOM 681 C CA . ILE A 1 116 ? 43.936 49.121 5.933 1.00 31.64 94 ILE A CA 1
ATOM 682 C C . ILE A 1 116 ? 43.866 47.618 6.156 1.00 33.37 94 ILE A C 1
ATOM 683 O O . ILE A 1 116 ? 42.888 46.961 5.818 1.00 33.99 94 ILE A O 1
ATOM 688 N N . ARG A 1 117 ? 44.899 47.113 6.790 1.00 35.88 95 ARG A N 1
ATOM 689 C CA . ARG A 1 117 ? 45.138 45.682 6.939 1.00 37.52 95 ARG A CA 1
ATOM 690 C C . ARG A 1 117 ? 44.070 45.032 7.798 1.00 36.65 95 ARG A C 1
ATOM 691 O O . ARG A 1 117 ? 43.682 43.901 7.539 1.00 36.11 95 ARG A O 1
ATOM 699 N N . THR A 1 118 ? 43.542 45.763 8.779 1.00 34.48 96 THR A N 1
ATOM 700 C CA . THR A 1 118 ? 42.485 45.252 9.628 1.00 34.76 96 THR A CA 1
ATOM 701 C C . THR A 1 118 ? 41.058 45.722 9.242 1.00 33.55 96 THR A C 1
ATOM 702 O O . THR A 1 118 ? 40.120 45.382 9.931 1.00 35.31 96 THR A O 1
ATOM 706 N N . TYR A 1 119 ? 40.919 46.487 8.166 1.00 31.36 97 TYR A N 1
ATOM 707 C CA . TYR A 1 119 ? 39.641 47.003 7.739 1.00 29.36 97 TYR A CA 1
ATOM 708 C C . TYR A 1 119 ? 38.745 45.821 7.392 1.00 33.05 97 TYR A C 1
ATOM 709 O O . TYR A 1 119 ? 39.180 44.879 6.729 1.00 30.22 97 TYR A O 1
ATOM 718 N N . PRO A 1 120 ? 37.478 45.870 7.824 1.00 31.67 98 PRO A N 1
ATOM 719 C CA . PRO A 1 120 ? 36.630 44.711 7.576 1.00 32.37 98 PRO A CA 1
ATOM 720 C C . PRO A 1 120 ? 36.011 44.673 6.186 1.00 33.39 98 PRO A C 1
ATOM 721 O O . PRO A 1 120 ? 35.141 43.843 5.919 1.00 38.05 98 PRO A O 1
ATOM 725 N N . LYS A 1 121 ? 36.492 45.523 5.295 1.00 30.59 99 LYS A N 1
ATOM 726 C CA . LYS A 1 121 ? 36.076 45.487 3.926 1.00 29.05 99 LYS A CA 1
ATOM 727 C C . LYS A 1 121 ? 37.318 45.430 3.016 1.00 27.58 99 LYS A C 1
ATOM 728 O O . LYS A 1 121 ? 38.365 45.899 3.386 1.00 27.48 99 LYS A O 1
ATOM 734 N N . PRO A 1 122 ? 37.159 44.889 1.807 1.00 26.25 100 PRO A N 1
ATOM 735 C CA . PRO A 1 122 ? 38.259 44.777 0.866 1.00 27.52 100 PRO A CA 1
ATOM 736 C C . PRO A 1 122 ? 38.790 46.145 0.407 1.00 26.87 100 PRO A C 1
ATOM 737 O O . PRO A 1 122 ? 38.026 47.035 0.012 1.00 25.35 100 PRO A O 1
ATOM 741 N N . VAL A 1 123 ? 40.107 46.280 0.405 1.00 25.20 101 VAL A N 1
ATOM 742 C CA . VAL A 1 123 ? 40.722 47.487 -0.085 1.00 24.54 101 VAL A CA 1
ATOM 743 C C . VAL A 1 123 ? 41.547 47.118 -1.308 1.00 24.49 101 VAL A C 1
ATOM 744 O O . VAL A 1 123 ? 42.338 46.178 -1.283 1.00 24.53 101 VAL A O 1
ATOM 748 N N . ILE A 1 124 ? 41.399 47.895 -2.363 1.00 24.59 102 ILE A N 1
ATOM 749 C CA . ILE A 1 124 ? 42.033 47.618 -3.632 1.00 25.79 102 ILE A CA 1
ATOM 750 C C . ILE A 1 124 ? 42.881 48.806 -4.085 1.00 28.82 102 ILE A C 1
ATOM 751 O O . ILE A 1 124 ? 42.370 49.948 -4.117 1.00 25.66 102 ILE A O 1
ATOM 756 N N . ALA A 1 125 ? 44.143 48.539 -4.462 1.00 26.27 103 ALA A N 1
ATOM 757 C CA . ALA A 1 125 ? 45.012 49.567 -5.037 1.00 27.52 103 ALA A CA 1
ATOM 758 C C . ALA A 1 125 ? 44.947 49.560 -6.567 1.00 27.71 103 ALA A C 1
ATOM 759 O O . ALA A 1 125 ? 44.931 48.498 -7.195 1.00 28.19 103 ALA A O 1
ATOM 761 N N . ALA A 1 126 ? 44.852 50.756 -7.137 1.00 28.03 104 ALA A N 1
ATOM 762 C CA . ALA A 1 126 ? 44.709 50.970 -8.580 1.00 29.78 104 ALA A CA 1
ATOM 763 C C . ALA A 1 126 ? 45.889 51.823 -8.969 1.00 27.32 104 ALA A C 1
ATOM 764 O O . ALA A 1 126 ? 45.919 53.007 -8.700 1.00 32.20 104 ALA A O 1
ATOM 766 N N . VAL A 1 127 ? 46.873 51.219 -9.591 1.00 30.20 105 VAL A N 1
ATOM 767 C CA . VAL A 1 127 ? 48.203 51.863 -9.741 1.00 30.87 105 VAL A CA 1
ATOM 768 C C . VAL A 1 127 ? 48.452 52.205 -11.198 1.00 33.13 105 VAL A C 1
ATOM 769 O O . VAL A 1 127 ? 48.517 51.300 -12.049 1.00 33.44 105 VAL A O 1
ATOM 773 N N . GLU A 1 128 ? 48.541 53.512 -11.471 1.00 35.93 106 GLU A N 1
ATOM 774 C CA . GLU A 1 128 ? 49.049 54.039 -12.725 1.00 33.61 106 GLU A CA 1
ATOM 775 C C . GLU A 1 128 ? 50.460 54.608 -12.455 1.00 37.62 106 GLU A C 1
ATOM 776 O O . GLU A 1 128 ? 50.773 55.055 -11.336 1.00 39.73 106 GLU A O 1
ATOM 782 N N . GLY A 1 129 ? 51.292 54.640 -13.488 1.00 36.18 107 GLY A N 1
ATOM 783 C CA . GLY A 1 129 ? 52.698 55.106 -13.339 1.00 41.05 107 GLY A CA 1
ATOM 784 C C . GLY A 1 129 ? 53.482 54.508 -12.158 1.00 42.02 107 GLY A C 1
ATOM 785 O O . GLY A 1 129 ? 53.478 53.305 -11.922 1.00 45.18 107 GLY A O 1
ATOM 786 N N . ALA A 1 130 ? 54.108 55.363 -11.374 1.00 38.69 108 ALA A N 1
ATOM 787 C CA . ALA A 1 130 ? 54.916 54.902 -10.273 1.00 40.69 108 ALA A CA 1
ATOM 788 C C . ALA A 1 130 ? 54.151 54.566 -8.940 1.00 37.27 108 ALA A C 1
ATOM 789 O O . ALA A 1 130 ? 53.203 55.247 -8.529 1.00 36.56 108 ALA A O 1
ATOM 791 N N . ALA A 1 131 ? 54.605 53.490 -8.300 1.00 34.23 109 ALA A N 1
ATOM 792 C CA . ALA A 1 131 ? 54.281 53.123 -6.919 1.00 33.24 109 ALA A CA 1
ATOM 793 C C . ALA A 1 131 ? 55.668 52.875 -6.355 1.00 30.64 109 ALA A C 1
ATOM 794 O O . ALA A 1 131 ? 56.212 51.791 -6.524 1.00 27.33 109 ALA A O 1
ATOM 796 N N . ALA A 1 132 ? 56.237 53.895 -5.724 1.00 30.47 110 ALA A N 1
ATOM 797 C CA . ALA A 1 132 ? 57.637 53.872 -5.315 1.00 31.56 110 ALA A CA 1
ATOM 798 C C . ALA A 1 132 ? 57.825 54.154 -3.816 1.00 27.97 110 ALA A C 1
ATOM 799 O O . ALA A 1 132 ? 57.057 54.889 -3.195 1.00 28.29 110 ALA A O 1
ATOM 801 N N . GLY A 1 133 ? 58.827 53.502 -3.233 1.00 28.76 111 GLY A N 1
ATOM 802 C CA . GLY A 1 133 ? 59.063 53.566 -1.782 1.00 27.65 111 GLY A CA 1
ATOM 803 C C . GLY A 1 133 ? 57.826 53.186 -0.999 1.00 27.54 111 GLY A C 1
ATOM 804 O O . GLY A 1 133 ? 57.278 52.104 -1.160 1.00 31.52 111 GLY A O 1
ATOM 805 N N . ALA A 1 134 ? 57.354 54.099 -0.165 1.00 28.12 112 ALA A N 1
ATOM 806 C CA . ALA A 1 134 ? 56.152 53.867 0.623 1.00 26.89 112 ALA A CA 1
ATOM 807 C C . ALA A 1 134 ? 54.885 53.764 -0.258 1.00 27.01 112 ALA A C 1
ATOM 808 O O . ALA A 1 134 ? 53.897 53.201 0.191 1.00 26.67 112 ALA A O 1
ATOM 810 N N . GLY A 1 135 ? 54.916 54.298 -1.483 1.00 27.07 113 GLY A N 1
ATOM 811 C CA . GLY A 1 135 ? 53.873 53.986 -2.473 1.00 26.65 113 GLY A CA 1
ATOM 812 C C . GLY A 1 135 ? 53.746 52.490 -2.808 1.00 24.84 113 GLY A C 1
ATOM 813 O O . GLY A 1 135 ? 52.690 51.967 -2.906 1.00 25.93 113 GLY A O 1
ATOM 814 N N . PHE A 1 136 ? 54.856 51.818 -3.014 1.00 26.50 114 PHE A N 1
ATOM 815 C CA . PHE A 1 136 ? 54.856 50.399 -3.252 1.00 25.17 114 PHE A CA 1
ATOM 816 C C . PHE A 1 136 ? 54.384 49.670 -1.960 1.00 24.65 114 PHE A C 1
ATOM 817 O O . PHE A 1 136 ? 53.518 48.800 -2.008 1.00 24.71 114 PHE A O 1
ATOM 825 N N . SER A 1 137 ? 54.922 50.060 -0.808 1.00 26.11 115 SER A N 1
ATOM 826 C CA . SER A 1 137 ? 54.511 49.472 0.488 1.00 23.54 115 SER A CA 1
ATOM 827 C C . SER A 1 137 ? 53.017 49.575 0.699 1.00 25.07 115 SER A C 1
ATOM 828 O O . SER A 1 137 ? 52.375 48.596 1.118 1.00 26.89 115 SER A O 1
ATOM 831 N N . LEU A 1 138 ? 52.468 50.753 0.383 1.00 24.03 116 LEU A N 1
ATOM 832 C CA . LEU A 1 138 ? 51.026 50.979 0.460 1.00 26.32 116 LEU A CA 1
ATOM 833 C C . LEU A 1 138 ? 50.238 50.041 -0.444 1.00 26.78 116 LEU A C 1
ATOM 834 O O . LEU A 1 138 ? 49.263 49.417 0.003 1.00 26.05 116 LEU A O 1
ATOM 839 N N . ALA A 1 139 ? 50.671 49.914 -1.699 1.00 26.44 117 ALA A N 1
ATOM 840 C CA . ALA A 1 139 ? 50.002 49.006 -2.609 1.00 26.50 117 ALA A CA 1
ATOM 841 C C . ALA A 1 139 ? 50.071 47.551 -2.075 1.00 25.95 117 ALA A C 1
ATOM 842 O O . ALA A 1 139 ? 49.084 46.800 -2.117 1.00 23.74 117 ALA A O 1
ATOM 844 N N . LEU A 1 140 ? 51.212 47.167 -1.524 1.00 25.59 118 LEU A N 1
ATOM 845 C CA . LEU A 1 140 ? 51.319 45.805 -0.933 1.00 25.68 118 LEU A CA 1
ATOM 846 C C . LEU A 1 140 ? 50.423 45.587 0.304 1.00 26.12 118 LEU A C 1
ATOM 847 O O . LEU A 1 140 ? 50.127 44.459 0.662 1.00 25.19 118 LEU A O 1
ATOM 852 N N . ALA A 1 141 ? 50.020 46.664 0.988 1.00 26.11 119 ALA A N 1
ATOM 853 C CA . ALA A 1 141 ? 49.227 46.495 2.201 1.00 25.52 119 ALA A CA 1
ATOM 854 C C . ALA A 1 141 ? 47.771 46.237 1.901 1.00 27.38 119 ALA A C 1
ATOM 855 O O . ALA A 1 141 ? 47.007 45.770 2.789 1.00 25.90 119 ALA A O 1
ATOM 857 N N . CYS A 1 142 ? 47.368 46.516 0.656 1.00 27.53 120 CYS A N 1
ATOM 858 C CA . CYS A 1 142 ? 45.953 46.387 0.284 1.00 27.37 120 CYS A CA 1
ATOM 859 C C . CYS A 1 142 ? 45.660 44.912 0.029 1.00 29.00 120 CYS A C 1
ATOM 860 O O . CYS A 1 142 ? 46.566 44.095 -0.097 1.00 33.39 120 CYS A O 1
ATOM 863 N N . ASP A 1 143 ? 44.395 44.559 -0.005 1.00 27.88 121 ASP A N 1
ATOM 864 C CA . ASP A 1 143 ? 43.997 43.208 -0.306 1.00 26.01 121 ASP A CA 1
ATOM 865 C C . ASP A 1 143 ? 44.166 42.830 -1.780 1.00 24.49 121 ASP A C 1
ATOM 866 O O . ASP A 1 143 ? 44.384 41.692 -2.103 1.00 25.55 121 ASP A O 1
ATOM 871 N N . PHE A 1 144 ? 44.026 43.783 -2.681 1.00 23.71 122 PHE A N 1
ATOM 872 C CA . PHE A 1 144 ? 44.112 43.514 -4.139 1.00 23.77 122 PHE A CA 1
ATOM 873 C C . PHE A 1 144 ? 44.835 44.660 -4.766 1.00 21.62 122 PHE A C 1
ATOM 874 O O . PHE A 1 144 ? 44.829 45.775 -4.233 1.00 23.49 122 PHE A O 1
ATOM 882 N N . VAL A 1 145 ? 45.456 44.403 -5.897 1.00 21.52 123 VAL A N 1
ATOM 883 C CA . VAL A 1 145 ? 46.081 45.422 -6.699 1.00 22.54 123 VAL A CA 1
ATOM 884 C C . VAL A 1 145 ? 45.786 45.187 -8.172 1.00 24.95 123 VAL A C 1
ATOM 885 O O . VAL A 1 145 ? 45.853 44.036 -8.690 1.00 22.67 123 VAL A O 1
ATOM 889 N N . VAL A 1 146 ? 45.536 46.323 -8.826 1.00 24.97 124 VAL A N 1
ATOM 890 C CA . VAL A 1 146 ? 45.328 46.441 -10.236 1.00 28.15 124 VAL A CA 1
ATOM 891 C C . VAL A 1 146 ? 46.339 47.491 -10.673 1.00 27.29 124 VAL A C 1
ATOM 892 O O . VAL A 1 146 ? 46.406 48.572 -10.089 1.00 28.59 124 VAL A O 1
ATOM 896 N N . ALA A 1 147 ? 47.130 47.152 -11.682 1.00 26.80 125 ALA A N 1
ATOM 897 C CA . ALA A 1 147 ? 48.227 47.966 -12.117 1.00 26.97 125 ALA A CA 1
ATOM 898 C C . ALA A 1 147 ? 48.215 48.122 -13.652 1.00 31.44 125 ALA A C 1
ATOM 899 O O . ALA A 1 147 ? 48.005 47.139 -14.383 1.00 28.61 125 ALA A O 1
ATOM 901 N N . ALA A 1 148 ? 48.389 49.360 -14.128 1.00 27.97 126 ALA A N 1
ATOM 902 C CA . ALA A 1 148 ? 48.606 49.582 -15.533 1.00 29.36 126 ALA A CA 1
ATOM 903 C C . ALA A 1 148 ? 49.880 48.838 -15.977 1.00 30.66 126 ALA A C 1
ATOM 904 O O . ALA A 1 148 ? 50.854 48.744 -15.236 1.00 27.76 126 ALA A O 1
ATOM 906 N N . SER A 1 149 ? 49.882 48.356 -17.210 1.00 32.26 127 SER A N 1
ATOM 907 C CA . SER A 1 149 ? 50.956 47.510 -17.723 1.00 32.73 127 SER A CA 1
ATOM 908 C C . SER A 1 149 ? 52.237 48.267 -17.791 1.00 31.32 127 SER A C 1
ATOM 909 O O . SER A 1 149 ? 53.303 47.637 -17.871 1.00 26.69 127 SER A O 1
ATOM 912 N N . ASN A 1 150 ? 52.159 49.602 -17.728 1.00 31.48 128 ASN A N 1
ATOM 913 C CA . ASN A 1 150 ? 53.374 50.405 -17.707 1.00 32.38 128 ASN A CA 1
ATOM 914 C C . ASN A 1 150 ? 53.678 51.021 -16.347 1.00 30.78 128 ASN A C 1
ATOM 915 O O . ASN A 1 150 ? 54.506 51.921 -16.281 1.00 36.27 128 ASN A O 1
ATOM 920 N N . ALA A 1 151 ? 53.034 50.522 -15.282 1.00 31.43 129 ALA A N 1
ATOM 921 C CA . ALA A 1 151 ? 53.304 50.928 -13.892 1.00 31.67 129 ALA A CA 1
ATOM 922 C C . ALA A 1 151 ? 54.736 50.520 -13.453 1.00 32.71 129 ALA A C 1
ATOM 923 O O . ALA A 1 151 ? 55.268 49.537 -13.915 1.00 28.56 129 ALA A O 1
ATOM 925 N N . VAL A 1 152 ? 55.338 51.325 -12.582 1.00 32.40 130 VAL A N 1
ATOM 926 C CA . VAL A 1 152 ? 56.702 51.152 -12.151 1.00 32.23 130 VAL A CA 1
ATOM 927 C C . VAL A 1 152 ? 56.593 50.929 -10.651 1.00 32.47 130 VAL A C 1
ATOM 928 O O . VAL A 1 152 ? 56.224 51.831 -9.889 1.00 32.85 130 VAL A O 1
ATOM 932 N N . PHE A 1 153 ? 56.940 49.729 -10.228 1.00 28.11 131 PHE A N 1
ATOM 933 C CA . PHE A 1 153 ? 56.937 49.394 -8.837 1.00 28.60 131 PHE A CA 1
ATOM 934 C C . PHE A 1 153 ? 58.365 49.312 -8.434 1.00 27.03 131 PHE A C 1
ATOM 935 O O . PHE A 1 153 ? 59.125 48.595 -9.086 1.00 28.43 131 PHE A O 1
ATOM 943 N N . VAL A 1 154 ? 58.742 50.002 -7.344 1.00 25.38 132 VAL A N 1
ATOM 944 C CA . VAL A 1 154 ? 60.119 50.024 -6.908 1.00 25.28 132 VAL A CA 1
ATOM 945 C C . VAL A 1 154 ? 60.203 50.413 -5.424 1.00 25.69 132 VAL A C 1
ATOM 946 O O . VAL A 1 154 ? 59.482 51.292 -4.920 1.00 28.97 132 VAL A O 1
ATOM 958 N N . SER A 1 156 ? 62.397 52.210 -3.607 1.00 26.85 134 SER A N 1
ATOM 959 C CA . SER A 1 156 ? 63.457 53.214 -3.836 1.00 30.99 134 SER A CA 1
ATOM 960 C C . SER A 1 156 ? 64.273 53.595 -2.605 1.00 29.44 134 SER A C 1
ATOM 961 O O . SER A 1 156 ? 65.221 54.313 -2.718 1.00 35.30 134 SER A O 1
ATOM 964 N N . TYR A 1 157 ? 63.922 53.115 -1.433 1.00 31.20 135 TYR A N 1
ATOM 965 C CA . TYR A 1 157 ? 64.563 53.542 -0.183 1.00 30.88 135 TYR A CA 1
ATOM 966 C C . TYR A 1 157 ? 66.086 53.402 -0.218 1.00 32.11 135 TYR A C 1
ATOM 967 O O . TYR A 1 157 ? 66.813 54.333 0.088 1.00 29.49 135 TYR A O 1
ATOM 976 N N . SER A 1 158 ? 66.528 52.201 -0.556 1.00 31.83 136 SER A N 1
ATOM 977 C CA . SER A 1 158 ? 67.934 51.834 -0.757 1.00 36.39 136 SER A CA 1
ATOM 978 C C . SER A 1 158 ? 68.743 52.840 -1.562 1.00 35.93 136 SER A C 1
ATOM 979 O O . SER A 1 158 ? 69.929 53.021 -1.383 1.00 37.17 136 SER A O 1
ATOM 982 N N . THR A 1 159 ? 68.075 53.392 -2.547 1.00 34.05 137 THR A N 1
ATOM 983 C CA . THR A 1 159 ? 68.710 54.166 -3.563 1.00 36.61 137 THR A CA 1
ATOM 984 C C . THR A 1 159 ? 69.067 55.534 -2.957 1.00 37.63 137 THR A C 1
ATOM 985 O O . THR A 1 159 ? 69.945 56.245 -3.464 1.00 40.81 137 THR A O 1
ATOM 989 N N . VAL A 1 160 ? 68.397 55.899 -1.866 1.00 33.42 138 VAL A N 1
ATOM 990 C CA . VAL A 1 160 ? 68.725 57.131 -1.197 1.00 32.45 138 VAL A CA 1
ATOM 991 C C . VAL A 1 160 ? 69.253 56.889 0.199 1.00 29.92 138 VAL A C 1
ATOM 992 O O . VAL A 1 160 ? 69.240 57.801 1.016 1.00 29.16 138 VAL A O 1
ATOM 996 N N . GLY A 1 161 ? 69.727 55.676 0.468 1.00 27.35 139 GLY A N 1
ATOM 997 C CA . GLY A 1 161 ? 70.482 55.410 1.673 1.00 27.25 139 GLY A CA 1
ATOM 998 C C . GLY A 1 161 ? 69.616 55.001 2.821 1.00 28.87 139 GLY A C 1
ATOM 999 O O . GLY A 1 161 ? 70.060 54.975 3.969 1.00 30.15 139 GLY A O 1
ATOM 1000 N N . LEU A 1 162 ? 68.378 54.645 2.523 1.00 30.18 140 LEU A N 1
ATOM 1001 C CA . LEU A 1 162 ? 67.403 54.318 3.562 1.00 28.73 140 LEU A CA 1
ATOM 1002 C C . LEU A 1 162 ? 66.935 52.843 3.525 1.00 26.30 140 LEU A C 1
ATOM 1003 O O . LEU A 1 162 ? 67.191 52.090 2.603 1.00 24.65 140 LEU A O 1
ATOM 1008 N N . SER A 1 163 ? 66.238 52.457 4.572 1.00 28.44 141 SER A N 1
ATOM 1009 C CA . SER A 1 163 ? 65.602 51.156 4.681 1.00 28.19 141 SER A CA 1
ATOM 1010 C C . SER A 1 163 ? 64.060 51.356 4.582 1.00 28.26 141 SER A C 1
ATOM 1011 O O . SER A 1 163 ? 63.609 52.455 4.732 1.00 25.97 141 SER A O 1
ATOM 1014 N N . PRO A 1 164 ? 63.261 50.271 4.387 1.00 30.78 142 PRO A N 1
ATOM 1015 C CA . PRO A 1 164 ? 61.907 50.543 4.077 1.00 31.34 142 PRO A CA 1
ATOM 1016 C C . PRO A 1 164 ? 61.009 50.724 5.228 1.00 32.53 142 PRO A C 1
ATOM 1017 O O . PRO A 1 164 ? 61.329 50.411 6.390 1.00 32.00 142 PRO A O 1
ATOM 1021 N N . ASP A 1 165 ? 59.859 51.270 4.872 1.00 32.60 143 ASP A N 1
ATOM 1022 C CA . ASP A 1 165 ? 58.771 51.396 5.818 1.00 33.04 143 ASP A CA 1
ATOM 1023 C C . ASP A 1 165 ? 57.445 51.097 5.159 1.00 31.19 143 ASP A C 1
ATOM 1024 O O . ASP A 1 165 ? 57.401 50.585 4.058 1.00 37.42 143 ASP A O 1
ATOM 1029 N N . GLY A 1 166 ? 56.361 51.354 5.861 1.00 29.76 144 GLY A N 1
ATOM 1030 C CA . GLY A 1 166 ? 55.057 50.939 5.433 1.00 28.46 144 GLY A CA 1
ATOM 1031 C C . GLY A 1 166 ? 54.792 49.435 5.370 1.00 27.00 144 GLY A C 1
ATOM 1032 O O . GLY A 1 166 ? 53.743 49.032 4.847 1.00 24.44 144 GLY A O 1
ATOM 1033 N N . GLY A 1 167 ? 55.709 48.624 5.909 1.00 25.53 145 GLY A N 1
ATOM 1034 C CA . GLY A 1 167 ? 55.575 47.158 5.940 1.00 25.41 145 GLY A CA 1
ATOM 1035 C C . GLY A 1 167 ? 56.053 46.471 4.695 1.00 25.24 145 GLY A C 1
ATOM 1036 O O . GLY A 1 167 ? 55.870 45.249 4.522 1.00 27.75 145 GLY A O 1
ATOM 1037 N N . GLY A 1 168 ? 56.657 47.261 3.822 1.00 25.34 146 GLY A N 1
ATOM 1038 C CA . GLY A 1 168 ? 57.232 46.766 2.585 1.00 26.50 146 GLY A CA 1
ATOM 1039 C C . GLY A 1 168 ? 58.223 45.641 2.819 1.00 25.60 146 GLY A C 1
ATOM 1040 O O . GLY A 1 168 ? 58.231 44.692 2.058 1.00 27.64 146 GLY A O 1
ATOM 1041 N N . SER A 1 169 ? 59.003 45.673 3.900 1.00 23.25 147 SER A N 1
ATOM 1042 C CA . SER A 1 169 ? 59.946 44.577 4.137 1.00 23.80 147 SER A CA 1
ATOM 1043 C C . SER A 1 169 ? 59.233 43.269 4.497 1.00 23.93 147 SER A C 1
ATOM 1044 O O . SER A 1 169 ? 59.599 42.176 4.065 1.00 23.87 147 SER A O 1
ATOM 1047 N N . TRP A 1 170 ? 58.175 43.392 5.265 1.00 24.68 148 TRP A N 1
ATOM 1048 C CA . TRP A 1 170 ? 57.361 42.248 5.612 1.00 26.95 148 TRP A CA 1
ATOM 1049 C C . TRP A 1 170 ? 56.588 41.694 4.439 1.00 28.29 148 TRP A C 1
ATOM 1050 O O . TRP A 1 170 ? 56.603 40.486 4.198 1.00 31.11 148 TRP A O 1
ATOM 1061 N N . SER A 1 171 ? 55.870 42.561 3.748 1.00 29.17 149 SER A N 1
ATOM 1062 C CA . SER A 1 171 ? 55.061 42.131 2.640 1.00 29.56 149 SER A CA 1
ATOM 1063 C C . SER A 1 171 ? 55.921 41.414 1.608 1.00 30.21 149 SER A C 1
ATOM 1064 O O . SER A 1 171 ? 55.525 40.342 1.119 1.00 31.87 149 SER A O 1
ATOM 1067 N N . LEU A 1 172 ? 57.109 41.923 1.300 1.00 25.92 150 LEU A N 1
ATOM 1068 C CA . LEU A 1 172 ? 57.963 41.219 0.317 1.00 23.50 150 LEU A CA 1
ATOM 1069 C C . LEU A 1 172 ? 58.763 40.031 0.832 1.00 22.52 150 LEU A C 1
ATOM 1070 O O . LEU A 1 172 ? 58.897 39.003 0.140 1.00 24.36 150 LEU A O 1
ATOM 1075 N N . ALA A 1 173 ? 59.313 40.149 2.017 1.00 21.62 151 ALA A N 1
ATOM 1076 C CA . ALA A 1 173 ? 60.056 39.028 2.596 1.00 20.71 151 ALA A CA 1
ATOM 1077 C C . ALA A 1 173 ? 59.247 37.781 2.843 1.00 20.55 151 ALA A C 1
ATOM 1078 O O . ALA A 1 173 ? 59.812 36.676 2.789 1.00 22.26 151 ALA A O 1
ATOM 1080 N N . ARG A 1 174 ? 57.979 37.946 3.175 1.00 24.36 152 ARG A N 1
ATOM 1081 C CA . ARG A 1 174 ? 57.068 36.825 3.448 1.00 28.87 152 ARG A CA 1
ATOM 1082 C C . ARG A 1 174 ? 56.338 36.329 2.205 1.00 30.45 152 ARG A C 1
ATOM 1083 O O . ARG A 1 174 ? 55.813 35.255 2.203 1.00 27.32 152 ARG A O 1
ATOM 1091 N N . SER A 1 175 ? 56.291 37.106 1.129 1.00 32.55 153 SER A N 1
ATOM 1092 C CA . SER A 1 175 ? 55.571 36.668 -0.066 1.00 29.35 153 SER A CA 1
ATOM 1093 C C . SER A 1 175 ? 56.474 36.080 -1.114 1.00 27.88 153 SER A C 1
ATOM 1094 O O . SER A 1 175 ? 56.003 35.438 -2.070 1.00 29.25 153 SER A O 1
ATOM 1097 N N . LEU A 1 176 ? 57.756 36.363 -1.005 1.00 22.52 154 LEU A N 1
ATOM 1098 C CA . LEU A 1 176 ? 58.682 36.003 -2.047 1.00 24.16 154 LEU A CA 1
ATOM 1099 C C . LEU A 1 176 ? 59.865 35.283 -1.435 1.00 22.98 154 LEU A C 1
ATOM 1100 O O . LEU A 1 176 ? 60.088 35.370 -0.234 1.00 27.70 154 LEU A O 1
ATOM 1105 N N . PRO A 1 177 ? 60.608 34.527 -2.253 1.00 23.08 155 PRO A N 1
ATOM 1106 C CA . PRO A 1 177 ? 61.839 33.903 -1.721 1.00 23.27 155 PRO A CA 1
ATOM 1107 C C . PRO A 1 177 ? 62.936 34.932 -1.527 1.00 24.58 155 PRO A C 1
ATOM 1108 O O . PRO A 1 177 ? 62.880 36.058 -2.040 1.00 25.54 155 PRO A O 1
ATOM 1112 N N . ARG A 1 178 ? 63.939 34.514 -0.796 1.00 26.75 156 ARG A N 1
ATOM 1113 C CA . ARG A 1 178 ? 65.064 35.288 -0.421 1.00 27.60 156 ARG A CA 1
ATOM 1114 C C . ARG A 1 178 ? 65.696 36.087 -1.573 1.00 25.04 156 ARG A C 1
ATOM 1115 O O . ARG A 1 178 ? 65.870 37.304 -1.494 1.00 23.48 156 ARG A O 1
ATOM 1123 N N . ALA A 1 179 ? 66.066 35.411 -2.632 1.00 24.68 157 ALA A N 1
ATOM 1124 C CA . ALA A 1 179 ? 66.808 36.052 -3.706 1.00 22.80 157 ALA A CA 1
ATOM 1125 C C . ALA A 1 179 ? 66.029 37.266 -4.232 1.00 24.02 157 ALA A C 1
ATOM 1126 O O . ALA A 1 179 ? 66.557 38.397 -4.305 1.00 22.73 157 ALA A O 1
ATOM 1128 N N . LEU A 1 180 ? 64.761 37.040 -4.604 1.00 22.20 158 LEU A N 1
ATOM 1129 C CA . LEU A 1 180 ? 64.006 38.109 -5.215 1.00 22.96 158 LEU A CA 1
ATOM 1130 C C . LEU A 1 180 ? 63.655 39.181 -4.218 1.00 21.91 158 LEU A C 1
ATOM 1131 O O . LEU A 1 180 ? 63.683 40.327 -4.557 1.00 21.71 158 LEU A O 1
ATOM 1136 N N . ALA A 1 181 ? 63.317 38.815 -2.986 1.00 24.69 159 ALA A N 1
ATOM 1137 C CA . ALA A 1 181 ? 63.021 39.817 -1.984 1.00 22.40 159 ALA A CA 1
ATOM 1138 C C . ALA A 1 181 ? 64.231 40.717 -1.711 1.00 22.85 159 ALA A C 1
ATOM 1139 O O . ALA A 1 181 ? 64.068 41.890 -1.442 1.00 20.09 159 ALA A O 1
ATOM 1141 N N . SER A 1 182 ? 65.419 40.140 -1.802 1.00 22.98 160 SER A N 1
ATOM 1142 C CA . SER A 1 182 ? 66.654 40.847 -1.598 1.00 25.24 160 SER A CA 1
ATOM 1143 C C . SER A 1 182 ? 66.908 41.825 -2.746 1.00 24.51 160 SER A C 1
ATOM 1144 O O . SER A 1 182 ? 67.358 42.914 -2.537 1.00 23.95 160 SER A O 1
ATOM 1147 N N . GLU A 1 183 ? 66.708 41.365 -3.965 1.00 23.70 161 GLU A N 1
ATOM 1148 C CA . GLU A 1 183 ? 66.855 42.198 -5.140 1.00 28.09 161 GLU A CA 1
ATOM 1149 C C . GLU A 1 183 ? 65.957 43.437 -5.075 1.00 26.68 161 GLU A C 1
ATOM 1150 O O . GLU A 1 183 ? 66.409 44.562 -5.289 1.00 28.49 161 GLU A O 1
ATOM 1156 N N . LEU A 1 184 ? 64.690 43.222 -4.750 1.00 27.67 162 LEU A N 1
ATOM 1157 C CA . LEU A 1 184 ? 63.729 44.313 -4.624 1.00 25.99 162 LEU A CA 1
ATOM 1158 C C . LEU A 1 184 ? 64.042 45.260 -3.489 1.00 25.81 162 LEU A C 1
ATOM 1159 O O . LEU A 1 184 ? 63.946 46.460 -3.640 1.00 27.78 162 LEU A O 1
ATOM 1164 N N . LEU A 1 185 ? 64.391 44.728 -2.334 1.00 26.43 163 LEU A N 1
ATOM 1165 C CA . LEU A 1 185 ? 64.590 45.577 -1.178 1.00 30.43 163 LEU A CA 1
ATOM 1166 C C . LEU A 1 185 ? 66.018 46.158 -1.115 1.00 33.18 163 LEU A C 1
ATOM 1167 O O . LEU A 1 185 ? 66.188 47.345 -0.933 1.00 32.95 163 LEU A O 1
ATOM 1180 N N . GLY A 1 187 ? 68.416 45.892 -3.685 1.00 40.41 165 GLY A N 1
ATOM 1181 C CA . GLY A 1 187 ? 68.808 46.437 -4.981 1.00 30.92 165 GLY A CA 1
ATOM 1182 C C . GLY A 1 187 ? 68.057 47.684 -5.333 1.00 31.92 165 GLY A C 1
ATOM 1183 O O . GLY A 1 187 ? 68.537 48.451 -6.138 1.00 27.58 165 GLY A O 1
ATOM 1184 N N . GLY A 1 188 ? 66.838 47.905 -4.805 1.00 31.27 166 GLY A N 1
ATOM 1185 C CA . GLY A 1 188 ? 66.039 49.020 -5.307 1.00 30.82 166 GLY A CA 1
ATOM 1186 C C . GLY A 1 188 ? 65.681 48.882 -6.767 1.00 36.64 166 GLY A C 1
ATOM 1187 O O . GLY A 1 188 ? 65.426 49.873 -7.463 1.00 40.61 166 GLY A O 1
ATOM 1188 N N . GLU A 1 189 ? 65.635 47.624 -7.215 1.00 45.86 167 GLU A N 1
ATOM 1189 C CA . GLU A 1 189 ? 65.387 47.266 -8.605 1.00 50.73 167 GLU A CA 1
ATOM 1190 C C . GLU A 1 189 ? 63.891 47.380 -8.966 1.00 43.66 167 GLU A C 1
ATOM 1191 O O . GLU A 1 189 ? 63.061 46.807 -8.258 1.00 42.69 167 GLU A O 1
ATOM 1197 N N . ARG A 1 190 ? 63.572 48.091 -10.057 1.00 41.61 168 ARG A N 1
ATOM 1198 C CA . ARG A 1 190 ? 62.186 48.200 -10.612 1.00 40.67 168 ARG A CA 1
ATOM 1199 C C . ARG A 1 190 ? 61.673 46.809 -10.971 1.00 35.19 168 ARG A C 1
ATOM 1200 O O . ARG A 1 190 ? 62.424 46.013 -11.491 1.00 29.61 168 ARG A O 1
ATOM 1208 N N . ILE A 1 191 ? 60.387 46.545 -10.739 1.00 28.43 169 ILE A N 1
ATOM 1209 C CA . ILE A 1 191 ? 59.760 45.301 -11.202 1.00 26.38 169 ILE A CA 1
ATOM 1210 C C . ILE A 1 191 ? 58.431 45.631 -11.903 1.00 25.92 169 ILE A C 1
ATOM 1211 O O . ILE A 1 191 ? 57.725 46.551 -11.514 1.00 26.50 169 ILE A O 1
ATOM 1216 N N . SER A 1 192 ? 58.119 44.896 -12.960 1.00 25.62 170 SER A N 1
ATOM 1217 C CA . SER A 1 192 ? 56.965 45.164 -13.786 1.00 25.27 170 SER A CA 1
ATOM 1218 C C . SER A 1 192 ? 55.657 44.601 -13.179 1.00 25.50 170 SER A C 1
ATOM 1219 O O . SER A 1 192 ? 55.649 43.603 -12.412 1.00 23.41 170 SER A O 1
ATOM 1222 N N . ALA A 1 193 ? 54.572 45.293 -13.528 1.00 24.20 171 ALA A N 1
ATOM 1223 C CA . ALA A 1 193 ? 53.233 44.902 -13.248 1.00 27.35 171 ALA A CA 1
ATOM 1224 C C . ALA A 1 193 ? 52.967 43.476 -13.711 1.00 28.99 171 ALA A C 1
ATOM 1225 O O . ALA A 1 193 ? 52.278 42.705 -13.021 1.00 30.30 171 ALA A O 1
ATOM 1227 N N . GLN A 1 194 ? 53.489 43.120 -14.871 1.00 29.39 172 GLN A N 1
ATOM 1228 C CA . GLN A 1 194 ? 53.278 41.760 -15.429 1.00 33.32 172 GLN A CA 1
ATOM 1229 C C . GLN A 1 194 ? 53.964 40.682 -14.575 1.00 29.43 172 GLN A C 1
ATOM 1230 O O . GLN A 1 194 ? 53.374 39.648 -14.307 1.00 26.07 172 GLN A O 1
ATOM 1236 N N . ARG A 1 195 ? 55.202 40.947 -14.175 1.00 26.54 173 ARG A N 1
ATOM 1237 C CA . ARG A 1 195 ? 55.969 40.070 -13.323 1.00 28.59 173 ARG A CA 1
ATOM 1238 C C . ARG A 1 195 ? 55.338 39.984 -11.908 1.00 28.76 173 ARG A C 1
ATOM 1239 O O . ARG A 1 195 ? 55.180 38.889 -11.360 1.00 26.79 173 ARG A O 1
ATOM 1247 N N . LEU A 1 196 ? 54.882 41.110 -11.363 1.00 27.88 174 LEU A N 1
ATOM 1248 C CA . LEU A 1 196 ? 54.100 41.045 -10.119 1.00 27.72 174 LEU A CA 1
ATOM 1249 C C . LEU A 1 196 ? 52.862 40.179 -10.279 1.00 26.46 174 LEU A C 1
ATOM 1250 O O . LEU A 1 196 ? 52.579 39.376 -9.398 1.00 24.44 174 LEU A O 1
ATOM 1255 N N . HIS A 1 197 ? 52.126 40.346 -11.378 1.00 26.94 175 HIS A N 1
ATOM 1256 C CA . HIS A 1 197 ? 50.952 39.505 -11.649 1.00 28.55 175 HIS A CA 1
ATOM 1257 C C . HIS A 1 197 ? 51.326 37.967 -11.654 1.00 26.55 175 HIS A C 1
ATOM 1258 O O . HIS A 1 197 ? 50.634 37.150 -11.058 1.00 25.31 175 HIS A O 1
ATOM 1265 N N . ASP A 1 198 ? 52.429 37.613 -12.320 1.00 26.48 176 ASP A N 1
ATOM 1266 C CA . ASP A 1 198 ? 52.887 36.214 -12.463 1.00 28.07 176 ASP A CA 1
ATOM 1267 C C . ASP A 1 198 ? 53.230 35.591 -11.108 1.00 27.85 176 ASP A C 1
ATOM 1268 O O . ASP A 1 198 ? 52.973 34.401 -10.898 1.00 31.63 176 ASP A O 1
ATOM 1273 N N . LEU A 1 199 ? 53.790 36.392 -10.199 1.00 23.45 177 LEU A N 1
ATOM 1274 C CA . LEU A 1 199 ? 54.070 35.969 -8.808 1.00 25.54 177 LEU A CA 1
ATOM 1275 C C . LEU A 1 199 ? 52.863 35.933 -7.878 1.00 23.31 177 LEU A C 1
ATOM 1276 O O . LEU A 1 199 ? 52.944 35.316 -6.854 1.00 24.53 177 LEU A O 1
ATOM 1281 N N . GLY A 1 200 ? 51.773 36.641 -8.207 1.00 24.21 178 GLY A N 1
ATOM 1282 C CA . GLY A 1 200 ? 50.560 36.680 -7.385 1.00 22.52 178 GLY A CA 1
ATOM 1283 C C . GLY A 1 200 ? 50.479 37.888 -6.456 1.00 21.67 178 GLY A C 1
ATOM 1284 O O . GLY A 1 200 ? 49.671 37.927 -5.536 1.00 19.56 178 GLY A O 1
ATOM 1285 N N . LEU A 1 201 ? 51.343 38.865 -6.668 1.00 23.67 179 LEU A N 1
ATOM 1286 C CA . LEU A 1 201 ? 51.296 40.114 -5.922 1.00 23.56 179 LEU A CA 1
ATOM 1287 C C . LEU A 1 201 ? 50.360 41.160 -6.528 1.00 24.90 179 LEU A C 1
ATOM 1288 O O . LEU A 1 201 ? 50.010 42.105 -5.833 1.00 23.93 179 LEU A O 1
ATOM 1293 N N . VAL A 1 202 ? 50.076 41.041 -7.837 1.00 24.65 180 VAL A N 1
ATOM 1294 C CA . VAL A 1 202 ? 49.075 41.881 -8.573 1.00 24.42 180 VAL A CA 1
ATOM 1295 C C . VAL A 1 202 ? 48.010 40.984 -9.181 1.00 22.47 180 VAL A C 1
ATOM 1296 O O . VAL A 1 202 ? 48.348 39.909 -9.691 1.00 23.88 180 VAL A O 1
ATOM 1300 N N . ASN A 1 203 ? 46.739 41.396 -9.069 1.00 23.32 181 ASN A N 1
ATOM 1301 C CA . ASN A 1 203 ? 45.611 40.626 -9.538 1.00 25.35 181 ASN A CA 1
ATOM 1302 C C . ASN A 1 203 ? 45.335 40.737 -11.025 1.00 28.93 181 ASN A C 1
ATOM 1303 O O . ASN A 1 203 ? 44.984 39.754 -11.650 1.00 28.74 181 ASN A O 1
ATOM 1308 N N . LYS A 1 204 ? 45.462 41.942 -11.560 1.00 33.21 182 LYS A N 1
ATOM 1309 C CA . LYS A 1 204 ? 44.997 42.323 -12.924 1.00 36.94 182 LYS A CA 1
ATOM 1310 C C . LYS A 1 204 ? 45.974 43.415 -13.435 1.00 31.93 182 LYS A C 1
ATOM 1311 O O . LYS A 1 204 ? 46.353 44.332 -12.710 1.00 32.04 182 LYS A O 1
ATOM 1317 N N . VAL A 1 205 ? 46.435 43.239 -14.653 1.00 30.74 183 VAL A N 1
ATOM 1318 C CA . VAL A 1 205 ? 47.332 44.175 -15.339 1.00 30.09 183 VAL A CA 1
ATOM 1319 C C . VAL A 1 205 ? 46.459 44.842 -16.399 1.00 29.56 183 VAL A C 1
ATOM 1320 O O . VAL A 1 205 ? 45.959 44.166 -17.280 1.00 28.19 183 VAL A O 1
ATOM 1324 N N . ALA A 1 206 ? 46.247 46.143 -16.303 1.00 30.95 184 ALA A N 1
ATOM 1325 C CA . ALA A 1 206 ? 45.342 46.846 -17.204 1.00 35.18 184 ALA A CA 1
ATOM 1326 C C . ALA A 1 206 ? 46.120 47.720 -18.191 1.00 35.44 184 ALA A C 1
ATOM 1327 O O . ALA A 1 206 ? 47.296 47.968 -18.007 1.00 34.73 184 ALA A O 1
ATOM 1329 N N . SER A 1 207 ? 45.434 48.178 -19.234 1.00 35.64 185 SER A N 1
ATOM 1330 C CA . SER A 1 207 ? 45.981 49.192 -20.141 1.00 38.69 185 SER A CA 1
ATOM 1331 C C . SER A 1 207 ? 46.263 50.496 -19.394 1.00 36.75 185 SER A C 1
ATOM 1332 O O . SER A 1 207 ? 45.553 50.857 -18.434 1.00 30.59 185 SER A O 1
ATOM 1335 N N . ALA A 1 208 ? 47.315 51.177 -19.835 1.00 33.97 186 ALA A N 1
ATOM 1336 C CA . ALA A 1 208 ? 47.697 52.458 -19.272 1.00 36.27 186 ALA A CA 1
ATOM 1337 C C . ALA A 1 208 ? 46.421 53.324 -19.215 1.00 37.55 186 ALA A C 1
ATOM 1338 O O . ALA A 1 208 ? 45.586 53.275 -20.104 1.00 39.73 186 ALA A O 1
ATOM 1340 N N . GLY A 1 209 ? 46.189 53.990 -18.096 1.00 37.90 187 GLY A N 1
ATOM 1341 C CA . GLY A 1 209 ? 44.959 54.747 -17.910 1.00 34.22 187 GLY A CA 1
ATOM 1342 C C . GLY A 1 209 ? 43.708 53.982 -17.555 1.00 35.21 187 GLY A C 1
ATOM 1343 O O . GLY A 1 209 ? 42.745 54.600 -17.156 1.00 33.52 187 GLY A O 1
ATOM 1344 N N . ASP A 1 210 ? 43.684 52.651 -17.658 1.00 37.34 188 ASP A N 1
ATOM 1345 C CA . ASP A 1 210 ? 42.489 51.868 -17.238 1.00 35.48 188 ASP A CA 1
ATOM 1346 C C . ASP A 1 210 ? 42.522 51.208 -15.836 1.00 34.98 188 ASP A C 1
ATOM 1347 O O . ASP A 1 210 ? 41.587 50.461 -15.455 1.00 28.03 188 ASP A O 1
ATOM 1352 N N . ALA A 1 211 ? 43.546 51.514 -15.034 1.00 30.84 189 ALA A N 1
ATOM 1353 C CA . ALA A 1 211 ? 43.730 50.762 -13.766 1.00 32.19 189 ALA A CA 1
ATOM 1354 C C . ALA A 1 211 ? 42.536 50.990 -12.826 1.00 29.70 189 ALA A C 1
ATOM 1355 O O . ALA A 1 211 ? 41.954 50.033 -12.267 1.00 29.10 189 ALA A O 1
ATOM 1357 N N . LEU A 1 212 ? 42.145 52.254 -12.677 1.00 31.05 190 LEU A N 1
ATOM 1358 C CA . LEU A 1 212 ? 40.971 52.601 -11.832 1.00 32.81 190 LEU A CA 1
ATOM 1359 C C . LEU A 1 212 ? 39.641 51.969 -12.257 1.00 33.01 190 LEU A C 1
ATOM 1360 O O . LEU A 1 212 ? 38.893 51.454 -11.435 1.00 34.86 190 LEU A O 1
ATOM 1365 N N . SER A 1 213 ? 39.337 52.003 -13.541 1.00 33.46 191 SER A N 1
ATOM 1366 C CA . SER A 1 213 ? 38.139 51.332 -14.060 1.00 36.33 191 SER A CA 1
ATOM 1367 C C . SER A 1 213 ? 38.117 49.834 -13.835 1.00 31.88 191 SER A C 1
ATOM 1368 O O . SER A 1 213 ? 37.093 49.253 -13.474 1.00 33.49 191 SER A O 1
ATOM 1371 N N . GLU A 1 214 ? 39.243 49.196 -14.098 1.00 33.38 192 GLU A N 1
ATOM 1372 C CA . GLU A 1 214 ? 39.393 47.761 -13.796 1.00 34.49 192 GLU A CA 1
ATOM 1373 C C . GLU A 1 214 ? 39.228 47.459 -12.270 1.00 27.78 192 GLU A C 1
ATOM 1374 O O . GLU A 1 214 ? 38.610 46.498 -11.899 1.00 25.38 192 GLU A O 1
ATOM 1380 N N . ALA A 1 215 ? 39.757 48.333 -11.420 1.00 27.50 193 ALA A N 1
ATOM 1381 C CA . ALA A 1 215 ? 39.635 48.186 -9.977 1.00 27.42 193 ALA A CA 1
ATOM 1382 C C . ALA A 1 215 ? 38.217 48.305 -9.578 1.00 29.08 193 ALA A C 1
ATOM 1383 O O . ALA A 1 215 ? 37.778 47.547 -8.721 1.00 29.94 193 ALA A O 1
ATOM 1385 N N . LEU A 1 216 ? 37.474 49.238 -10.207 1.00 30.77 194 LEU A N 1
ATOM 1386 C CA . LEU A 1 216 ? 36.019 49.365 -9.937 1.00 31.58 194 LEU A CA 1
ATOM 1387 C C . LEU A 1 216 ? 35.192 48.188 -10.444 1.00 30.38 194 LEU A C 1
ATOM 1388 O O . LEU A 1 216 ? 34.232 47.780 -9.820 1.00 30.56 194 LEU A O 1
ATOM 1393 N N . ARG A 1 217 ? 35.589 47.615 -11.555 1.00 31.63 195 ARG A N 1
ATOM 1394 C CA . ARG A 1 217 ? 34.992 46.361 -11.981 1.00 37.66 195 ARG A CA 1
ATOM 1395 C C . ARG A 1 217 ? 35.189 45.287 -10.907 1.00 38.54 195 ARG A C 1
ATOM 1396 O O . ARG A 1 217 ? 34.244 44.635 -10.476 1.00 35.65 195 ARG A O 1
ATOM 1412 N N . ALA A 1 219 ? 35.886 45.601 -7.866 1.00 26.85 197 ALA A N 1
ATOM 1413 C CA . ALA A 1 219 ? 35.250 45.977 -6.605 1.00 26.30 197 ALA A CA 1
ATOM 1414 C C . ALA A 1 219 ? 33.763 45.707 -6.681 1.00 28.81 197 ALA A C 1
ATOM 1415 O O . ALA A 1 219 ? 33.162 45.294 -5.678 1.00 28.29 197 ALA A O 1
ATOM 1417 N N . GLY A 1 220 ? 33.166 45.952 -7.851 1.00 30.42 198 GLY A N 1
ATOM 1418 C CA . GLY A 1 220 ? 31.750 45.566 -8.091 1.00 31.53 198 GLY A CA 1
ATOM 1419 C C . GLY A 1 220 ? 31.453 44.099 -7.864 1.00 30.14 198 GLY A C 1
ATOM 1420 O O . GLY A 1 220 ? 30.416 43.741 -7.298 1.00 30.78 198 GLY A O 1
ATOM 1421 N N . GLN A 1 221 ? 32.368 43.224 -8.249 1.00 31.54 199 GLN A N 1
ATOM 1422 C CA . GLN A 1 221 ? 32.146 41.783 -8.030 1.00 33.84 199 GLN A CA 1
ATOM 1423 C C . GLN A 1 221 ? 32.246 41.434 -6.574 1.00 32.53 199 GLN A C 1
ATOM 1424 O O . GLN A 1 221 ? 31.540 40.585 -6.085 1.00 37.64 199 GLN A O 1
ATOM 1430 N N . LEU A 1 222 ? 33.119 42.119 -5.855 1.00 33.18 200 LEU A N 1
ATOM 1431 C CA . LEU A 1 222 ? 33.194 41.960 -4.397 1.00 32.62 200 LEU A CA 1
ATOM 1432 C C . LEU A 1 222 ? 31.980 42.556 -3.695 1.00 32.39 200 LEU A C 1
ATOM 1433 O O . LEU A 1 222 ? 31.507 42.014 -2.654 1.00 23.95 200 LEU A O 1
ATOM 1438 N N . ASN A 1 223 ? 31.488 43.677 -4.234 1.00 30.71 201 ASN A N 1
ATOM 1439 C CA . ASN A 1 223 ? 30.286 44.297 -3.659 1.00 33.00 201 ASN A CA 1
ATOM 1440 C C . ASN A 1 223 ? 29.080 43.384 -3.680 1.00 32.57 201 ASN A C 1
ATOM 1441 O O . ASN A 1 223 ? 28.204 43.552 -2.892 1.00 31.36 201 ASN A O 1
ATOM 1446 N N . ALA A 1 224 ? 29.052 42.400 -4.576 1.00 33.76 202 ALA A N 1
ATOM 1447 C CA . ALA A 1 224 ? 27.939 41.456 -4.637 1.00 33.30 202 ALA A CA 1
ATOM 1448 C C . ALA A 1 224 ? 28.059 40.287 -3.614 1.00 34.36 202 ALA A C 1
ATOM 1449 O O . ALA A 1 224 ? 27.151 39.478 -3.472 1.00 39.34 202 ALA A O 1
ATOM 1451 N N . ARG A 1 225 ? 29.197 40.145 -2.964 1.00 33.21 203 ARG A N 1
ATOM 1452 C CA . ARG A 1 225 ? 29.395 39.066 -2.020 1.00 31.64 203 ARG A CA 1
ATOM 1453 C C . ARG A 1 225 ? 28.923 39.543 -0.676 1.00 29.74 203 ARG A C 1
ATOM 1454 O O . ARG A 1 225 ? 28.768 40.753 -0.442 1.00 30.32 203 ARG A O 1
ATOM 1462 N N . ALA A 1 226 ? 28.712 38.583 0.213 1.00 25.24 204 ALA A N 1
ATOM 1463 C CA . ALA A 1 226 ? 28.280 38.816 1.583 1.00 23.46 204 ALA A CA 1
ATOM 1464 C C . ALA A 1 226 ? 29.308 39.492 2.445 1.00 27.81 204 ALA A C 1
ATOM 1465 O O . ALA A 1 226 ? 30.394 38.956 2.623 1.00 26.80 204 ALA A O 1
ATOM 1467 N N . PRO A 1 227 ? 28.958 40.662 3.021 1.00 31.83 205 PRO A N 1
ATOM 1468 C CA . PRO A 1 227 ? 29.944 41.417 3.803 1.00 31.59 205 PRO A CA 1
ATOM 1469 C C . PRO A 1 227 ? 30.584 40.664 4.957 1.00 29.35 205 PRO A C 1
ATOM 1470 O O . PRO A 1 227 ? 31.768 40.874 5.225 1.00 29.23 205 PRO A O 1
ATOM 1474 N N . ASN A 1 228 ? 29.797 39.871 5.680 1.00 28.25 206 ASN A N 1
ATOM 1475 C CA . ASN A 1 228 ? 30.320 39.196 6.849 1.00 30.74 206 ASN A CA 1
ATOM 1476 C C . ASN A 1 228 ? 31.307 38.113 6.384 1.00 33.10 206 ASN A C 1
ATOM 1477 O O . ASN A 1 228 ? 32.279 37.835 7.075 1.00 36.15 206 ASN A O 1
ATOM 1482 N N . ALA A 1 229 ? 31.040 37.494 5.219 1.00 32.19 207 ALA A N 1
ATOM 1483 C CA . ALA A 1 229 ? 31.885 36.377 4.760 1.00 34.05 207 ALA A CA 1
ATOM 1484 C C . ALA A 1 229 ? 33.215 36.948 4.324 1.00 30.83 207 ALA A C 1
ATOM 1485 O O . ALA A 1 229 ? 34.238 36.436 4.719 1.00 27.63 207 ALA A O 1
ATOM 1487 N N . LEU A 1 230 ? 33.194 38.036 3.571 1.00 29.53 208 LEU A N 1
ATOM 1488 C CA . LEU A 1 230 ? 34.447 38.726 3.213 1.00 31.93 208 LEU A CA 1
ATOM 1489 C C . LEU A 1 230 ? 35.292 39.189 4.412 1.00 30.05 208 LE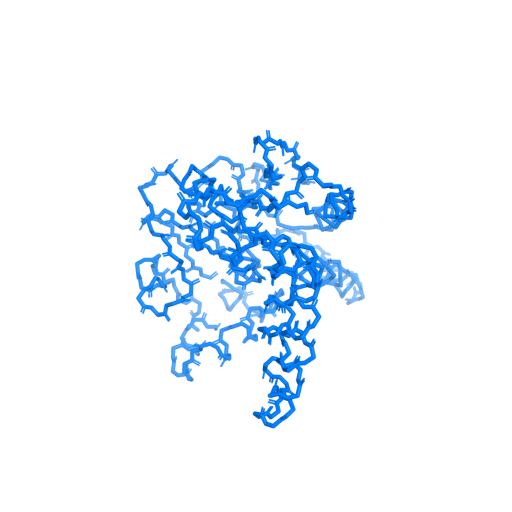U A C 1
ATOM 1490 O O . LEU A 1 230 ? 36.533 38.997 4.411 1.00 27.77 208 LEU A O 1
ATOM 1495 N N . ALA A 1 231 ? 34.631 39.809 5.403 1.00 27.47 209 ALA A N 1
ATOM 1496 C CA . ALA A 1 231 ? 35.281 40.214 6.664 1.00 27.13 209 ALA A CA 1
ATOM 1497 C C . ALA A 1 231 ? 35.972 39.055 7.318 1.00 27.36 209 ALA A C 1
ATOM 1498 O O . ALA A 1 231 ? 37.112 39.181 7.755 1.00 27.02 209 ALA A O 1
ATOM 1500 N N . SER A 1 232 ? 35.227 37.947 7.466 1.00 27.11 210 SER A N 1
ATOM 1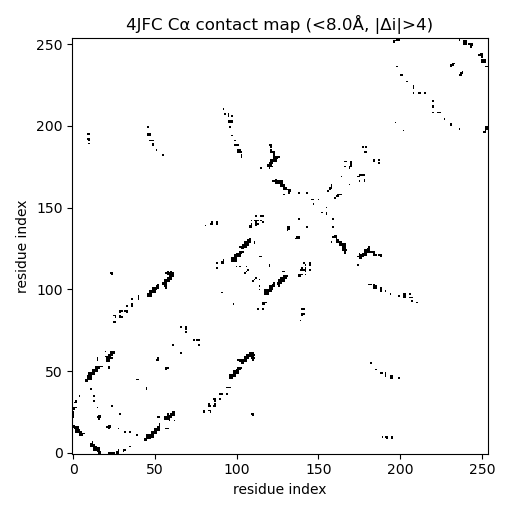501 C CA . SER A 1 232 ? 35.781 36.678 7.986 1.00 26.97 210 SER A CA 1
ATOM 1502 C C . SER A 1 232 ? 36.946 36.183 7.208 1.00 24.80 210 SER A C 1
ATOM 1503 O O . SER A 1 232 ? 37.914 35.727 7.808 1.00 24.19 210 SER A O 1
ATOM 1506 N N . ILE A 1 233 ? 36.873 36.285 5.877 1.00 25.21 211 ILE A N 1
ATOM 1507 C CA . ILE A 1 233 ? 37.926 35.740 4.991 1.00 26.84 211 ILE A CA 1
ATOM 1508 C C . ILE A 1 233 ? 39.191 36.555 5.180 1.00 26.81 211 ILE A C 1
ATOM 1509 O O . ILE A 1 233 ? 40.275 36.001 5.380 1.00 28.75 211 ILE A O 1
ATOM 1514 N N . LYS A 1 234 ? 39.047 37.870 5.161 1.00 26.94 212 LYS A N 1
ATOM 1515 C CA . LYS A 1 234 ? 40.216 38.780 5.347 1.00 27.82 212 LYS A CA 1
ATOM 1516 C C . LYS A 1 234 ? 40.892 38.544 6.704 1.00 27.80 212 LYS A C 1
ATOM 1517 O O . LYS A 1 234 ? 42.119 38.515 6.784 1.00 25.57 212 LYS A O 1
ATOM 1523 N N . GLU A 1 235 ? 40.076 38.377 7.745 1.00 27.01 213 GLU A N 1
ATOM 1524 C CA . GLU A 1 235 ? 40.557 38.034 9.084 1.00 30.23 213 GLU A CA 1
ATOM 1525 C C . GLU A 1 235 ? 41.332 36.709 9.080 1.00 27.82 213 GLU A C 1
ATOM 1526 O O . GLU A 1 235 ? 42.407 36.620 9.652 1.00 24.97 213 GLU A O 1
ATOM 1532 N N . LEU A 1 236 ? 40.819 35.700 8.405 1.00 25.43 214 LEU A N 1
ATOM 1533 C CA . LEU A 1 236 ? 41.577 34.444 8.259 1.00 27.14 214 LEU A CA 1
ATOM 1534 C C . LEU A 1 236 ? 42.942 34.547 7.553 1.00 26.21 214 LEU A C 1
ATOM 1535 O O . LEU A 1 236 ? 43.983 33.990 7.990 1.00 25.42 214 LEU A O 1
ATOM 1540 N N . ILE A 1 237 ? 42.932 35.253 6.456 1.00 25.94 215 ILE A N 1
ATOM 1541 C CA . ILE A 1 237 ? 44.148 35.515 5.731 1.00 24.59 215 ILE A CA 1
ATOM 1542 C C . ILE A 1 237 ? 45.143 36.255 6.622 1.00 25.25 215 ILE A C 1
ATOM 1543 O O . ILE A 1 237 ? 46.306 35.853 6.722 1.00 24.05 215 ILE A O 1
ATOM 1548 N N . ASN A 1 238 ? 44.691 37.267 7.341 1.00 26.25 216 ASN A N 1
ATOM 1549 C CA . ASN A 1 238 ? 45.583 37.922 8.334 1.00 29.64 216 ASN A CA 1
ATOM 1550 C C . ASN A 1 238 ? 46.140 36.992 9.391 1.00 29.43 216 ASN A C 1
ATOM 1551 O O . ASN A 1 238 ? 47.341 37.045 9.673 1.00 27.83 216 ASN A O 1
ATOM 1556 N N . GLU A 1 239 ? 45.294 36.139 9.949 1.00 29.83 217 GLU A N 1
ATOM 1557 C CA . GLU A 1 239 ? 45.729 35.302 11.048 1.00 32.49 217 GLU A CA 1
ATOM 1558 C C . GLU A 1 239 ? 46.611 34.143 10.585 1.00 31.93 217 GLU A C 1
ATOM 1559 O O . GLU A 1 239 ? 47.370 33.616 11.388 1.00 29.79 217 GLU A O 1
ATOM 1565 N N . ALA A 1 240 ? 46.531 33.761 9.303 1.00 26.18 218 ALA A N 1
ATOM 1566 C CA . ALA A 1 240 ? 47.258 32.606 8.817 1.00 26.66 218 ALA A CA 1
ATOM 1567 C C . ALA A 1 240 ? 48.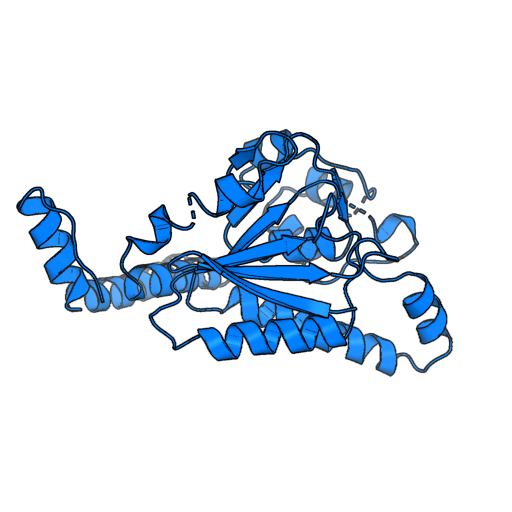743 32.769 9.043 1.00 29.05 218 ALA A C 1
ATOM 1568 O O . ALA A 1 240 ? 49.390 31.812 9.377 1.00 26.20 218 ALA A O 1
ATOM 1570 N N . SER A 1 241 ? 49.282 33.962 8.849 1.00 29.86 219 SER A N 1
ATOM 1571 C CA . SER A 1 241 ? 50.737 34.144 9.008 1.00 31.58 219 SER A CA 1
ATOM 1572 C C . SER A 1 241 ? 51.255 33.924 10.414 1.00 34.01 219 SER A C 1
ATOM 1573 O O . SER A 1 241 ? 52.464 33.761 10.605 1.00 35.46 219 SER A O 1
ATOM 1576 N N . SER A 1 242 ? 50.379 33.897 11.407 1.00 32.52 220 SER A N 1
ATOM 1577 C CA . SER A 1 242 ? 50.836 33.674 12.758 1.00 34.95 220 SER A CA 1
ATOM 1578 C C . SER A 1 242 ? 50.206 32.447 13.409 1.00 32.52 220 SER A C 1
ATOM 1579 O O . SER A 1 242 ? 50.376 32.268 14.573 1.00 36.26 220 SER A O 1
ATOM 1582 N N . ASN A 1 243 ? 49.433 31.646 12.684 1.00 33.48 221 ASN A N 1
ATOM 1583 C CA . ASN A 1 243 ? 48.777 30.481 13.275 1.00 30.83 221 ASN A CA 1
ATOM 1584 C C . ASN A 1 243 ? 49.511 29.264 12.756 1.00 30.93 221 ASN A C 1
ATOM 1585 O O . ASN A 1 243 ? 50.048 29.292 11.646 1.00 32.17 221 ASN A O 1
ATOM 1590 N N . THR A 1 244 ? 49.485 28.177 13.504 1.00 25.94 222 THR A N 1
ATOM 1591 C CA . THR A 1 244 ? 49.718 26.861 12.907 1.00 28.31 222 THR A CA 1
ATOM 1592 C C . THR A 1 244 ? 48.478 26.455 12.180 1.00 28.01 222 THR A C 1
ATOM 1593 O O . THR A 1 244 ? 47.431 27.077 12.335 1.00 29.18 222 THR A O 1
ATOM 1597 N N . LEU A 1 245 ? 48.567 25.367 11.433 1.00 29.51 223 LEU A N 1
ATOM 1598 C CA . LEU A 1 245 ? 47.408 24.833 10.709 1.00 30.39 223 LEU A CA 1
ATOM 1599 C C . LEU A 1 245 ? 46.287 24.496 11.646 1.00 29.35 223 LEU A C 1
ATOM 1600 O O . LEU A 1 245 ? 45.124 24.864 11.407 1.00 26.30 223 LEU A O 1
ATOM 1605 N N . SER A 1 246 ? 46.639 23.775 12.699 1.00 30.42 224 SER A N 1
ATOM 1606 C CA . SER A 1 246 ? 45.677 23.422 13.765 1.00 34.32 224 SER A CA 1
ATOM 1607 C C . SER A 1 246 ? 44.927 24.575 14.328 1.00 30.17 224 SER A C 1
ATOM 1608 O O . SER A 1 246 ? 43.722 24.489 14.464 1.00 31.51 224 SER A O 1
ATOM 1611 N N . GLN A 1 247 ? 45.643 25.627 14.691 1.00 32.64 225 GLN A N 1
ATOM 1612 C CA . GLN A 1 247 ? 45.004 26.892 15.154 1.00 33.37 225 GLN A CA 1
ATOM 1613 C C . GLN A 1 247 ? 44.093 27.470 14.043 1.00 31.59 225 GLN A C 1
ATOM 1614 O O . GLN A 1 247 ? 42.941 27.779 14.277 1.00 32.78 225 GLN A O 1
ATOM 1620 N N . GLN A 1 248 ? 44.596 27.552 12.815 1.00 30.53 226 GLN A N 1
ATOM 1621 C CA . GLN A 1 248 ? 43.763 28.008 11.690 1.00 29.77 226 GLN A CA 1
ATOM 1622 C C . GLN A 1 248 ? 42.539 27.120 11.506 1.00 28.39 226 GLN A C 1
ATOM 1623 O O . GLN A 1 248 ? 41.472 27.622 11.266 1.00 31.39 226 GLN A O 1
ATOM 1629 N N . LEU A 1 249 ? 42.665 25.811 11.618 1.00 30.53 227 LEU A N 1
ATOM 1630 C CA . LEU A 1 249 ? 41.470 24.950 11.416 1.00 30.69 227 LEU A CA 1
ATOM 1631 C C . LEU A 1 249 ? 40.367 25.272 12.448 1.00 31.11 227 LEU A C 1
ATOM 1632 O O . LEU A 1 249 ? 39.191 25.274 12.105 1.00 30.42 227 LEU A O 1
ATOM 1637 N N . ALA A 1 250 ? 40.758 25.509 13.702 1.00 29.48 228 ALA A N 1
ATOM 1638 C CA . ALA A 1 250 ? 39.804 25.944 14.730 1.00 36.49 228 ALA A CA 1
ATOM 1639 C C . ALA A 1 250 ? 39.156 27.318 14.354 1.00 34.16 228 ALA A C 1
ATOM 1640 O O . ALA A 1 250 ? 37.944 27.492 14.511 1.00 33.16 228 ALA A O 1
ATOM 1642 N N . CYS A 1 251 ? 39.958 28.274 13.875 1.00 33.74 229 CYS A N 1
ATOM 1643 C CA . CYS A 1 251 ? 39.414 29.587 13.493 1.00 34.29 229 CYS A CA 1
ATOM 1644 C C . CYS A 1 251 ? 38.453 29.418 12.374 1.00 31.57 229 CYS A C 1
ATOM 1645 O O . CYS A 1 251 ? 37.386 30.036 12.405 1.00 29.46 229 CYS A O 1
ATOM 1648 N N . GLU A 1 252 ? 38.844 28.616 11.375 1.00 28.29 230 GLU A N 1
ATOM 1649 C CA . GLU A 1 252 ? 38.000 28.342 10.207 1.00 27.40 230 GLU A CA 1
ATOM 1650 C C . GLU A 1 252 ? 36.688 27.724 10.627 1.00 28.47 230 GLU A C 1
ATOM 1651 O O . GLU A 1 252 ? 35.645 28.104 10.121 1.00 26.11 230 GLU A O 1
ATOM 1657 N N . ARG A 1 253 ? 36.737 26.761 11.552 1.00 29.99 231 ARG A N 1
ATOM 1658 C CA . ARG A 1 253 ? 35.509 26.121 12.062 1.00 32.53 231 ARG A CA 1
ATOM 1659 C C . ARG A 1 253 ? 34.527 27.139 12.669 1.00 27.98 231 ARG A C 1
ATOM 1660 O O . ARG A 1 253 ? 33.324 27.080 12.405 1.00 29.69 231 ARG A O 1
ATOM 1668 N N . ASP A 1 254 ? 35.044 28.025 13.509 1.00 29.62 232 ASP A N 1
ATOM 1669 C CA . ASP A 1 254 ? 34.197 29.009 14.222 1.00 31.76 232 ASP A CA 1
ATOM 1670 C C . ASP A 1 254 ? 33.571 29.980 13.263 1.00 31.68 232 ASP A C 1
ATOM 1671 O O . ASP A 1 254 ? 32.343 30.166 13.286 1.00 33.21 232 ASP A O 1
ATOM 1676 N N . HIS A 1 255 ? 34.392 30.536 12.370 1.00 33.45 233 HIS A N 1
ATOM 1677 C CA . HIS A 1 255 ? 33.882 31.391 11.258 1.00 32.82 233 HIS A CA 1
ATOM 1678 C C . HIS A 1 255 ? 32.875 30.699 10.365 1.00 30.85 233 HIS A C 1
ATOM 1679 O O . HIS A 1 255 ? 31.844 31.261 10.060 1.00 33.23 233 HIS A O 1
ATOM 1686 N N . PHE A 1 256 ? 33.158 29.476 9.957 1.00 28.43 234 PHE A N 1
ATOM 1687 C CA . PHE A 1 256 ? 32.247 28.779 9.097 1.00 28.58 234 PHE A CA 1
ATOM 1688 C C . PHE A 1 256 ? 30.840 28.596 9.727 1.00 31.04 234 PHE A C 1
ATOM 1689 O O . PHE A 1 256 ? 29.818 28.847 9.098 1.00 29.87 234 PHE A O 1
ATOM 1697 N N . VAL A 1 257 ? 30.805 28.056 10.938 1.00 32.60 235 VAL A N 1
ATOM 1698 C CA . VAL A 1 257 ? 29.538 27.818 11.656 1.00 31.25 235 VAL A CA 1
ATOM 1699 C C . VAL A 1 257 ? 28.792 29.152 11.799 1.00 32.15 235 VAL A C 1
ATOM 1700 O O . VAL A 1 257 ? 27.620 29.256 11.427 1.00 33.70 235 VAL A O 1
ATOM 1704 N N . ARG A 1 258 ? 29.479 30.195 12.249 1.00 29.85 236 ARG A N 1
ATOM 1705 C CA . ARG A 1 258 ? 28.844 31.493 12.354 1.00 32.69 236 ARG A CA 1
ATOM 1706 C C . ARG A 1 258 ? 28.256 32.001 11.037 1.00 31.38 236 ARG A C 1
ATOM 1707 O O . ARG A 1 258 ? 27.117 32.519 10.972 1.00 29.48 236 ARG A O 1
ATOM 1715 N N . ASN A 1 259 ? 29.033 31.890 9.963 1.00 30.77 237 ASN A N 1
ATOM 1716 C CA . ASN A 1 259 ? 28.567 32.387 8.693 1.00 29.44 237 ASN A CA 1
ATOM 1717 C C . ASN A 1 259 ? 27.471 31.547 8.101 1.00 29.44 237 ASN A C 1
ATOM 1718 O O . ASN A 1 259 ? 26.637 32.050 7.349 1.00 32.34 237 ASN A O 1
ATOM 1723 N N . LEU A 1 260 ? 27.465 30.264 8.395 1.00 28.49 238 LEU A N 1
ATOM 1724 C CA . LEU A 1 260 ? 26.347 29.436 7.941 1.00 30.82 238 LEU A CA 1
ATOM 1725 C C . LEU A 1 260 ? 25.015 29.852 8.631 1.00 29.78 238 LEU A C 1
ATOM 1726 O O . LEU A 1 260 ? 23.965 29.969 7.985 1.00 28.26 238 LEU A O 1
ATOM 1731 N N . HIS A 1 261 ? 25.093 30.106 9.932 1.00 32.34 239 HIS A N 1
ATOM 1732 C CA . HIS A 1 261 ? 23.896 30.426 10.729 1.00 36.06 239 HIS A CA 1
ATOM 1733 C C . HIS A 1 261 ? 23.451 31.865 10.496 1.00 33.01 239 HIS A C 1
ATOM 1734 O O . HIS A 1 261 ? 22.251 32.139 10.518 1.00 36.13 239 HIS A O 1
ATOM 1741 N N . HIS A 1 262 ? 24.384 32.738 10.121 1.00 29.93 240 HIS A N 1
ATOM 1742 C CA . HIS A 1 262 ? 24.008 34.049 9.646 1.00 30.28 240 HIS A CA 1
ATOM 1743 C C . HIS A 1 262 ? 22.987 33.965 8.519 1.00 33.62 240 HIS A C 1
ATOM 1744 O O . HIS A 1 262 ? 22.988 33.003 7.742 1.00 30.66 240 HIS A O 1
ATOM 1751 N N . SER A 1 263 ? 22.092 34.951 8.477 1.00 31.22 241 SER A N 1
ATOM 1752 C CA . SER A 1 263 ? 21.062 35.066 7.452 1.00 32.37 241 SER A CA 1
ATOM 1753 C C . SER A 1 263 ? 21.636 35.026 6.015 1.00 30.85 241 SER A C 1
ATOM 1754 O O . SER A 1 263 ? 21.033 34.445 5.104 1.00 31.53 241 SER A O 1
ATOM 1757 N N . ASN A 1 264 ? 22.759 35.701 5.805 1.00 31.34 242 ASN A N 1
ATOM 1758 C CA . ASN A 1 264 ? 23.495 35.610 4.540 1.00 30.93 242 ASN A CA 1
ATOM 1759 C C . ASN A 1 264 ? 23.863 34.148 4.114 1.00 30.94 242 ASN A C 1
ATOM 1760 O O . ASN A 1 264 ? 23.851 33.814 2.916 1.00 32.54 242 ASN A O 1
ATOM 1765 N N . GLY A 1 265 ? 24.217 33.308 5.087 1.00 32.50 243 GLY A N 1
ATOM 1766 C CA . GLY A 1 265 ? 24.495 31.904 4.848 1.00 31.47 243 GLY A CA 1
ATOM 1767 C C . GLY A 1 265 ? 23.286 31.222 4.239 1.00 34.86 243 GLY A C 1
ATOM 1768 O O . GLY A 1 265 ? 23.418 30.540 3.213 1.00 34.37 243 GLY A O 1
ATOM 1769 N N . GLY A 1 266 ? 22.112 31.400 4.880 1.00 35.35 244 GLY A N 1
ATOM 1770 C CA . GLY A 1 266 ? 20.838 30.903 4.346 1.00 33.43 244 GLY A CA 1
ATOM 1771 C C . GLY A 1 266 ? 20.500 31.476 2.960 1.00 31.09 244 GLY A C 1
ATOM 1772 O O . GLY A 1 266 ? 20.069 30.729 2.055 1.00 26.96 244 GLY A O 1
ATOM 1773 N N . GLU A 1 267 ? 20.678 32.791 2.788 1.00 28.53 245 GLU A N 1
ATOM 1774 C CA . GLU A 1 267 ? 20.427 33.415 1.460 1.00 30.42 245 GLU A CA 1
ATOM 1775 C C . GLU A 1 267 ? 21.393 32.884 0.374 1.00 30.70 245 GLU A C 1
ATOM 1776 O O . GLU A 1 267 ? 20.977 32.593 -0.741 1.00 27.43 245 GLU A O 1
ATOM 1782 N N . GLY A 1 268 ? 22.677 32.750 0.731 1.00 29.54 246 GLY A N 1
ATOM 1783 C CA . GLY A 1 268 ? 23.693 32.295 -0.192 1.00 30.80 246 GLY A CA 1
ATOM 1784 C C . GLY A 1 268 ? 23.431 30.897 -0.764 1.00 30.94 246 GLY A C 1
ATOM 1785 O O . GLY A 1 268 ? 23.514 30.700 -1.981 1.00 25.07 246 GLY A O 1
ATOM 1786 N N . ILE A 1 269 ? 23.134 29.951 0.132 1.00 33.27 247 ILE A N 1
ATOM 1787 C CA . ILE A 1 269 ? 22.887 28.535 -0.204 1.00 34.53 247 ILE A CA 1
ATOM 1788 C C . ILE A 1 269 ? 21.589 28.439 -0.982 1.00 33.22 247 ILE A C 1
ATOM 1789 O O . ILE A 1 269 ? 21.557 27.778 -2.020 1.00 33.18 247 ILE A O 1
ATOM 1794 N N . ALA A 1 270 ? 20.519 29.057 -0.445 1.00 30.45 248 ALA A N 1
ATOM 1795 C CA . ALA A 1 270 ? 19.158 29.056 -1.077 1.00 32.42 248 ALA A CA 1
ATOM 1796 C C . ALA A 1 270 ? 19.207 29.692 -2.465 1.00 32.35 248 ALA A C 1
ATOM 1797 O O . ALA A 1 270 ? 18.667 29.151 -3.430 1.00 31.20 248 ALA A O 1
ATOM 1799 N N . ALA A 1 271 ? 19.947 30.795 -2.600 1.00 35.57 249 ALA A N 1
ATOM 1800 C CA . ALA A 1 271 ? 20.076 31.443 -3.916 1.00 32.77 249 ALA A CA 1
ATOM 1801 C C . ALA A 1 271 ? 20.762 30.527 -4.904 1.00 32.58 249 ALA A C 1
ATOM 1802 O O . ALA A 1 271 ? 20.292 30.366 -5.999 1.00 31.55 249 ALA A O 1
ATOM 1804 N N . PHE A 1 272 ? 21.879 29.908 -4.525 1.00 35.65 250 PHE A N 1
ATOM 1805 C CA . PHE A 1 272 ? 22.529 28.954 -5.423 1.00 36.24 250 PHE A CA 1
ATOM 1806 C C . PHE A 1 272 ? 21.631 27.756 -5.800 1.00 36.15 250 PHE A C 1
ATOM 1807 O O . PHE A 1 272 ? 21.535 27.384 -6.973 1.00 39.65 250 PHE A O 1
ATOM 1815 N N . LEU A 1 273 ? 21.015 27.126 -4.800 1.00 36.45 251 LEU A N 1
ATOM 1816 C CA . LEU A 1 273 ? 20.094 25.999 -5.036 1.00 40.42 251 LEU A CA 1
ATOM 1817 C C . LEU A 1 273 ? 18.901 26.415 -5.915 1.00 41.60 251 LEU A C 1
ATOM 1818 O O . LEU A 1 273 ? 18.439 25.621 -6.711 1.00 36.17 251 LEU A O 1
ATOM 1823 N N . GLY A 1 274 ? 18.437 27.667 -5.764 1.00 43.52 252 GLY A N 1
ATOM 1824 C CA . GLY A 1 274 ? 17.355 28.205 -6.585 1.00 41.19 252 GLY A CA 1
ATOM 1825 C C . GLY A 1 274 ? 17.822 28.813 -7.905 1.00 40.77 252 GLY A C 1
ATOM 1826 O O . GLY A 1 274 ? 17.011 29.331 -8.621 1.00 43.76 252 GLY A O 1
ATOM 1827 N N . LYS A 1 275 ? 19.115 28.780 -8.239 1.00 43.54 253 LYS A N 1
ATOM 1828 C CA . LYS A 1 275 ? 19.612 29.471 -9.442 1.00 45.79 253 LYS A CA 1
ATOM 1829 C C . LYS A 1 275 ? 19.162 30.938 -9.531 1.00 42.09 253 LYS A C 1
ATOM 1830 O O . LYS A 1 275 ? 18.809 31.441 -10.601 1.00 38.05 253 LYS A O 1
ATOM 1836 N N . ARG A 1 276 ? 19.191 31.630 -8.399 1.00 39.41 254 ARG A N 1
ATOM 1837 C CA . ARG A 1 276 ? 18.960 33.070 -8.393 1.00 35.74 254 ARG A CA 1
ATOM 1838 C C . ARG A 1 276 ? 20.172 33.808 -7.779 1.00 35.34 254 ARG A C 1
ATOM 1839 O O . ARG A 1 276 ? 21.145 33.198 -7.297 1.00 35.82 254 ARG A O 1
ATOM 1847 N N . THR A 1 277 ? 20.117 35.132 -7.845 1.00 34.09 255 THR A N 1
ATOM 1848 C CA . THR A 1 277 ? 21.177 36.013 -7.363 1.00 32.44 255 THR A CA 1
ATOM 1849 C C . THR A 1 277 ? 20.910 36.315 -5.881 1.00 29.50 255 THR A C 1
ATOM 1850 O O . THR A 1 277 ? 19.852 36.793 -5.518 1.00 35.61 255 THR A O 1
ATOM 1854 N N . PRO A 1 278 ? 21.870 35.960 -5.021 1.00 27.96 256 PRO A N 1
ATOM 1855 C CA . PRO A 1 278 ? 21.685 36.173 -3.604 1.00 26.90 256 PRO A CA 1
ATOM 1856 C C . PRO A 1 278 ? 21.607 37.691 -3.339 1.00 27.15 256 PRO A C 1
ATOM 1857 O O . PRO A 1 278 ? 22.228 38.450 -4.056 1.00 25.42 256 PRO A O 1
ATOM 1861 N N . GLN A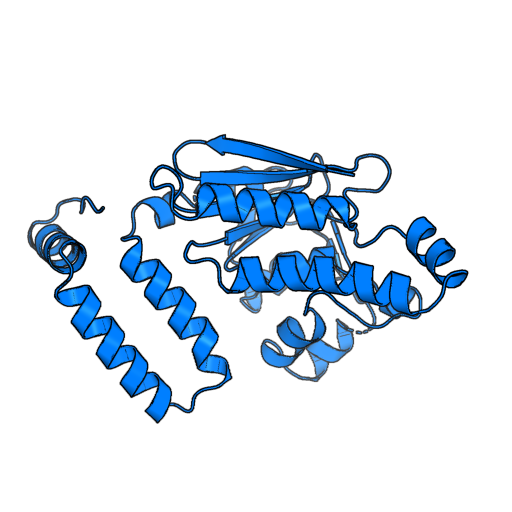 1 279 ? 20.829 38.095 -2.337 1.00 29.10 257 GLN A N 1
ATOM 1862 C CA . GLN A 1 279 ? 20.683 39.460 -1.930 1.00 34.04 257 GLN A CA 1
ATOM 1863 C C . GLN A 1 279 ? 21.138 39.481 -0.482 1.00 32.56 257 GLN A C 1
ATOM 1864 O O . GLN A 1 279 ? 20.455 38.993 0.417 1.00 28.98 257 GLN A O 1
ATOM 1870 N N . TYR A 1 280 ? 22.304 40.058 -0.257 1.00 31.96 258 TYR A N 1
ATOM 1871 C CA . TYR A 1 280 ? 22.897 40.046 1.070 1.00 32.41 258 TYR A CA 1
ATOM 1872 C C . TYR A 1 280 ? 22.703 41.382 1.773 1.00 34.03 258 TYR A C 1
ATOM 1873 O O . TYR A 1 280 ? 22.575 42.413 1.137 1.00 32.73 258 TYR A O 1
ATOM 1882 N N . ARG A 1 281 ? 22.696 41.334 3.097 1.00 37.58 259 ARG A N 1
ATOM 1883 C CA . ARG A 1 281 ? 22.839 42.499 3.920 1.00 41.02 259 ARG A CA 1
ATOM 1884 C C . ARG A 1 281 ? 24.224 42.400 4.605 1.00 43.64 259 ARG A C 1
ATOM 1885 O O . ARG A 1 281 ? 24.638 43.397 5.216 1.00 51.76 259 ARG A O 1
#

Sequence (254 aa):
GAIKSTSEGQTLILTLSNPEFRNALGPEIYAAGIEALNAAENNPEIRSVVITGEGAVFCAGGNLQRLQANRREAPEVQAQSIEGLHNWIDSIRTYPKPVIAAVEGAAAGAGFSLALACDFVVAASNAVFVSYSTVGLSPDGGGSWSLARSLPRALASELLGGERISAQRLHDLGLVNKVASAGDALSEALRAGQLNARAPNALASIKELINEASSNTLSQQLACERDHFVRNLHHSNGGEGIAAFLGKRTPQYR